Protein AF-A0AAW9IVP8-F1 (afdb_monomer_lite)

Sequence (235 aa):
EASIDQSDDISLIPQSGMKVTASSEETSGEWAPVSNAIDGDNETFWHSKWSGKPAVLPHSITLDLGDTYNINKVTVVPRQGQDNGVITKYEIYTSMDGENYTKVAEGDWVANKGLKVARFETTEAKYVKLIALEGKNGFATIGELNVGKDIKVDLSNAIKEASDTLENAEIGNENGQYPQSAKDALEEAIKLAQAVLEGEGAKDKQLNEAIVELNKSIDIFNNSIIEKPVYKKHL

Secondary structure (DSSP, 8-state):
-----GGG-TTBPPGGG-EEEES--B-SSS-B-GGGGGSS-TT--EE---SSS---SPEEEEEEEEEEEEEEEEEEEPPSS--TT-EEEEEEEEESSSSS-EEEEEEE--SSSSPEEEEEEEEEEEEEEEEEEEEGGG--EESEEEEEE-HHHHHHHHHHHHHHHHHT--BSSSTTPBPHHHHHHHHHHHHHHHHHHHSTT--HHHHHHHHHHHHHHHHHHHTT-----------

Radius of gyration: 23.79 Å; chains: 1; bounding box: 53×50×73 Å

Organism: Clostridium perfringens (NCBI:txid1502)

InterPro domains:
  IPR000421 Coagulation factor 5/8, C-terminal domain [PF00754] (20-145)
  IPR000421 Coagulation factor 5/8, C-terminal domain [PS50022] (1-149)
  IPR008979 Galactose-binding-like domain superfamily [SSF49785] (20-147)
  IPR032510 Domain of unknown function DUF4972 [PF16342] (155-225)

Structure (mmCIF, N/CA/C/O backbone):
data_AF-A0AAW9IVP8-F1
#
_entry.id   AF-A0AAW9IVP8-F1
#
loop_
_atom_site.group_PDB
_atom_site.id
_atom_site.type_symbol
_atom_site.label_atom_id
_atom_site.label_alt_id
_atom_site.label_comp_id
_atom_site.label_asym_id
_atom_site.label_entity_id
_atom_site.label_seq_id
_atom_site.pdbx_PDB_ins_code
_atom_site.Cartn_x
_atom_site.Cartn_y
_atom_site.Cartn_z
_atom_site.occupancy
_atom_site.B_iso_or_equiv
_atom_site.auth_seq_id
_atom_site.auth_comp_id
_atom_site.auth_asym_id
_atom_site.auth_atom_id
_atom_site.pdbx_PDB_model_num
ATOM 1 N N . GLU A 1 1 ? 24.042 13.811 1.825 1.00 34.72 1 GLU A N 1
ATOM 2 C CA . GLU A 1 1 ? 22.607 14.105 2.006 1.00 34.72 1 GLU A CA 1
ATOM 3 C C . GLU A 1 1 ? 22.073 13.061 2.970 1.00 34.72 1 GLU A C 1
ATOM 5 O O . GLU A 1 1 ? 22.567 11.941 2.926 1.00 34.72 1 GLU A O 1
ATOM 10 N N . ALA A 1 2 ? 21.235 13.439 3.934 1.00 30.72 2 ALA A N 1
ATOM 11 C CA . ALA A 1 2 ? 20.764 12.492 4.940 1.00 30.72 2 ALA A CA 1
ATOM 12 C C . ALA A 1 2 ? 19.937 11.411 4.238 1.00 30.72 2 ALA A C 1
ATOM 14 O O . ALA A 1 2 ? 18.950 11.747 3.583 1.00 30.72 2 ALA A O 1
ATOM 15 N N . SER A 1 3 ? 20.351 10.144 4.346 1.00 34.94 3 SER A N 1
ATOM 16 C CA . SER A 1 3 ? 19.469 9.030 4.023 1.00 34.94 3 SER A CA 1
ATOM 17 C C . SER A 1 3 ? 18.300 9.144 4.990 1.00 34.94 3 SER A C 1
ATOM 19 O O . SER A 1 3 ? 18.456 8.933 6.193 1.00 34.94 3 SER A O 1
ATOM 21 N N . ILE A 1 4 ? 17.152 9.594 4.491 1.00 38.28 4 ILE A N 1
ATOM 22 C CA . ILE A 1 4 ? 15.906 9.396 5.213 1.00 38.28 4 ILE A CA 1
ATOM 23 C C . ILE A 1 4 ? 15.753 7.886 5.208 1.00 38.28 4 ILE A C 1
ATOM 25 O O . ILE A 1 4 ? 15.579 7.297 4.142 1.00 38.28 4 ILE A O 1
ATOM 29 N N . ASP A 1 5 ? 15.949 7.280 6.371 1.00 41.78 5 ASP A N 1
ATOM 30 C CA . ASP A 1 5 ? 15.610 5.890 6.586 1.00 41.78 5 ASP A CA 1
ATOM 31 C C . ASP A 1 5 ? 14.116 5.756 6.268 1.00 41.78 5 ASP A C 1
ATOM 33 O O . ASP A 1 5 ? 13.260 6.204 7.032 1.00 41.78 5 ASP A O 1
ATOM 37 N N . GLN A 1 6 ? 13.800 5.261 5.068 1.00 47.62 6 GLN A N 1
ATOM 38 C CA . GLN A 1 6 ? 12.417 5.104 4.623 1.00 47.62 6 GLN A CA 1
ATOM 39 C C . GLN A 1 6 ? 11.673 4.088 5.503 1.00 47.62 6 GLN A C 1
ATOM 41 O O . GLN A 1 6 ? 10.444 4.073 5.479 1.00 47.62 6 GLN A O 1
ATOM 46 N N . SER A 1 7 ? 12.388 3.301 6.325 1.00 46.03 7 SER A N 1
ATOM 47 C CA . SER A 1 7 ? 11.789 2.359 7.273 1.00 46.03 7 SER A CA 1
ATOM 48 C C . SER A 1 7 ? 11.064 3.026 8.451 1.00 46.03 7 SER A C 1
ATOM 50 O O . SER A 1 7 ? 10.228 2.377 9.078 1.00 46.03 7 SER A O 1
ATOM 52 N N . ASP A 1 8 ? 11.287 4.326 8.690 1.00 53.88 8 ASP A N 1
ATOM 53 C CA . ASP A 1 8 ? 10.611 5.107 9.738 1.00 53.88 8 ASP A CA 1
ATOM 54 C C . ASP A 1 8 ? 9.432 5.957 9.218 1.00 53.88 8 ASP A C 1
ATOM 56 O O . ASP A 1 8 ? 8.698 6.564 10.011 1.00 53.88 8 ASP A O 1
ATOM 60 N N . ASP A 1 9 ? 9.209 6.023 7.897 1.00 74.81 9 ASP A N 1
ATOM 61 C CA . ASP A 1 9 ? 8.008 6.665 7.355 1.00 74.81 9 ASP A CA 1
ATOM 62 C C . ASP A 1 9 ? 6.820 5.719 7.520 1.00 74.81 9 ASP A C 1
ATOM 64 O O . ASP A 1 9 ? 6.509 4.897 6.662 1.00 74.81 9 ASP A O 1
ATOM 68 N N . ILE A 1 10 ? 6.119 5.871 8.641 1.00 78.88 10 ILE A N 1
ATOM 69 C CA . ILE A 1 10 ? 4.938 5.074 8.977 1.00 78.88 10 ILE A CA 1
ATOM 70 C C . ILE A 1 10 ? 3.812 5.162 7.936 1.00 78.88 10 ILE A C 1
ATOM 72 O O . ILE A 1 10 ? 2.862 4.379 8.011 1.00 78.88 10 ILE A O 1
ATOM 76 N N . SER A 1 11 ? 3.870 6.126 7.009 1.00 86.12 11 SER A N 1
ATOM 77 C CA . SER A 1 11 ? 2.938 6.244 5.890 1.00 86.12 11 SER A CA 1
ATOM 78 C C . SER A 1 11 ? 3.257 5.286 4.753 1.00 86.12 11 SER A C 1
ATOM 80 O O . SER A 1 11 ? 2.416 5.115 3.876 1.00 86.12 11 SER A O 1
ATOM 82 N N . LEU A 1 12 ? 4.421 4.639 4.760 1.00 93.62 12 LEU A N 1
ATOM 83 C CA . LEU A 1 12 ? 4.809 3.609 3.808 1.00 93.62 12 LEU A CA 1
ATOM 84 C C . LEU A 1 12 ? 4.564 2.217 4.392 1.00 93.62 12 LEU A C 1
ATOM 86 O O . LEU A 1 12 ? 4.619 1.988 5.602 1.00 93.62 12 LEU A O 1
ATOM 90 N N . ILE A 1 13 ? 4.248 1.274 3.513 1.00 95.69 13 ILE A N 1
ATOM 91 C CA . ILE A 1 13 ? 4.206 -0.144 3.862 1.00 95.69 13 ILE A CA 1
ATOM 92 C C . ILE A 1 13 ? 5.659 -0.646 3.923 1.00 95.69 13 ILE A C 1
ATOM 94 O O . ILE A 1 13 ? 6.406 -0.398 2.974 1.00 95.69 13 ILE A O 1
ATOM 98 N N . PRO A 1 14 ? 6.079 -1.352 4.991 1.00 94.75 14 PRO A N 1
ATOM 99 C CA . PRO A 1 14 ? 7.441 -1.865 5.095 1.00 94.75 14 PRO A CA 1
ATOM 100 C C . PRO A 1 14 ? 7.772 -2.861 3.981 1.00 94.75 14 PRO A C 1
ATOM 102 O O . PRO A 1 14 ? 7.112 -3.890 3.830 1.00 94.75 14 PRO A O 1
ATOM 105 N N . GLN A 1 15 ? 8.844 -2.592 3.241 1.00 95.38 15 GLN A N 1
ATOM 106 C CA . GLN A 1 15 ? 9.302 -3.441 2.137 1.00 95.38 15 GLN A CA 1
ATOM 107 C C . GLN A 1 15 ? 9.681 -4.860 2.577 1.00 95.38 15 GLN A C 1
ATOM 109 O O . GLN A 1 15 ? 9.473 -5.815 1.834 1.00 95.38 15 GLN A O 1
ATOM 114 N N . SER A 1 16 ? 10.148 -5.027 3.817 1.00 93.75 16 SER A N 1
ATOM 115 C CA . SER A 1 16 ? 10.484 -6.333 4.398 1.00 93.75 16 SER A CA 1
ATOM 116 C C . SER A 1 16 ? 9.295 -7.300 4.499 1.00 93.75 16 SER A C 1
ATOM 118 O O . SER A 1 16 ? 9.505 -8.510 4.595 1.00 93.75 16 SER A O 1
ATOM 120 N N . GLY A 1 17 ? 8.058 -6.790 4.473 1.00 94.12 17 GLY A N 1
ATOM 121 C CA . GLY A 1 17 ? 6.833 -7.593 4.415 1.00 94.12 17 GLY A CA 1
ATOM 122 C C . GLY A 1 17 ? 6.368 -7.924 2.993 1.00 94.12 17 GLY A C 1
ATOM 123 O O . GLY A 1 17 ? 5.472 -8.753 2.825 1.00 94.12 17 GLY A O 1
ATOM 124 N N . MET A 1 18 ? 6.966 -7.303 1.973 1.00 98.00 18 MET A N 1
ATOM 125 C CA . MET A 1 18 ? 6.541 -7.436 0.584 1.00 98.00 18 MET A CA 1
ATOM 126 C C . MET A 1 18 ? 7.209 -8.616 -0.120 1.00 98.00 18 MET A C 1
ATOM 128 O O . MET A 1 18 ? 8.296 -9.078 0.232 1.00 98.00 18 MET A O 1
ATOM 132 N N . LYS A 1 19 ? 6.576 -9.067 -1.202 1.00 98.62 19 LYS A N 1
ATOM 133 C CA . LYS A 1 19 ? 7.223 -9.880 -2.240 1.00 98.62 19 LYS A CA 1
ATOM 134 C C . LYS A 1 19 ? 7.134 -9.148 -3.563 1.00 98.62 19 LYS A C 1
ATOM 136 O O . LYS A 1 19 ? 6.139 -8.485 -3.838 1.00 98.62 19 LYS A O 1
ATOM 141 N N . VAL A 1 20 ? 8.141 -9.322 -4.411 1.00 98.75 20 VAL A N 1
ATOM 142 C CA . VAL A 1 20 ? 8.214 -8.629 -5.696 1.00 98.75 20 VAL A CA 1
ATOM 143 C C . VAL A 1 20 ? 8.485 -9.590 -6.848 1.00 98.75 20 VAL A C 1
ATOM 145 O O . VAL A 1 20 ? 9.230 -10.561 -6.718 1.00 98.75 20 VAL A O 1
ATOM 148 N N . THR A 1 21 ? 7.866 -9.313 -7.991 1.00 98.81 21 THR A N 1
ATOM 149 C CA . THR A 1 21 ? 8.130 -9.978 -9.273 1.00 98.81 21 THR A CA 1
ATOM 150 C C . THR A 1 21 ? 8.167 -8.948 -10.395 1.00 98.81 21 THR A C 1
ATOM 152 O O . THR A 1 21 ? 7.579 -7.874 -10.275 1.00 98.81 21 THR A O 1
ATOM 155 N N . ALA A 1 22 ? 8.842 -9.263 -11.498 1.00 98.81 22 ALA A N 1
ATOM 156 C CA . ALA A 1 22 ? 8.906 -8.396 -12.670 1.00 98.81 22 ALA A CA 1
ATOM 157 C C . ALA A 1 22 ? 8.690 -9.179 -13.967 1.00 98.81 22 ALA A C 1
ATOM 159 O O . ALA A 1 22 ? 8.861 -10.396 -14.014 1.00 98.81 22 ALA A O 1
ATOM 160 N N . SER A 1 23 ? 8.339 -8.467 -15.041 1.00 98.56 23 SER A N 1
ATOM 161 C CA . SER A 1 23 ? 8.205 -9.046 -16.385 1.00 98.56 23 SER A CA 1
ATOM 162 C C . SER A 1 23 ? 9.529 -9.605 -16.910 1.00 98.56 23 SER A C 1
ATOM 164 O O . SER A 1 23 ? 9.548 -10.561 -17.683 1.00 98.56 23 SER A O 1
ATOM 166 N N . SER A 1 24 ? 10.641 -8.987 -16.516 1.00 98.75 24 SER A N 1
ATOM 167 C CA . SER A 1 24 ? 12.000 -9.427 -16.800 1.00 98.75 24 SER A CA 1
ATOM 168 C C . SER A 1 24 ? 12.970 -8.781 -15.819 1.00 98.75 24 SER A C 1
ATOM 170 O O . SER A 1 24 ? 12.656 -7.766 -15.198 1.00 98.75 24 SER A O 1
ATOM 172 N N . GLU A 1 25 ? 14.173 -9.327 -15.730 1.00 98.62 25 GLU A N 1
ATOM 173 C CA . GLU A 1 25 ? 15.246 -8.766 -14.919 1.00 98.62 25 GLU A CA 1
ATOM 174 C C . GLU A 1 25 ? 16.600 -8.990 -15.583 1.00 98.62 25 GLU A C 1
ATOM 176 O O . GLU A 1 25 ? 16.797 -9.933 -16.364 1.00 98.62 25 GLU A O 1
ATOM 181 N N . GLU A 1 26 ? 17.527 -8.094 -15.281 1.00 98.38 26 GLU A N 1
ATOM 182 C CA . GLU A 1 26 ? 18.917 -8.218 -15.659 1.00 98.38 26 GLU A CA 1
ATOM 183 C C . GLU A 1 26 ? 19.736 -8.834 -14.524 1.00 98.38 26 GLU A C 1
ATOM 185 O O . GLU A 1 26 ? 19.849 -8.279 -13.435 1.00 98.38 26 GLU A O 1
ATOM 190 N N . THR A 1 27 ? 20.334 -9.988 -14.804 1.00 97.88 27 THR A N 1
ATOM 191 C CA . THR A 1 27 ? 21.173 -10.734 -13.851 1.00 97.88 27 THR A CA 1
ATOM 192 C C . THR A 1 27 ? 22.438 -11.305 -14.495 1.00 97.88 27 THR A C 1
ATOM 194 O O . THR A 1 27 ? 23.186 -12.039 -13.854 1.00 97.88 27 THR A O 1
ATOM 197 N N . SER A 1 28 ? 22.676 -11.029 -15.784 1.00 97.25 28 SER A N 1
ATOM 198 C CA . SER A 1 28 ? 23.763 -11.628 -16.572 1.00 97.25 28 SER A CA 1
ATOM 199 C C . SER A 1 28 ? 24.827 -10.609 -16.992 1.00 97.25 28 SER A C 1
ATOM 201 O O . SER A 1 28 ? 26.017 -10.880 -16.867 1.00 97.25 28 SER A O 1
ATOM 203 N N . GLY A 1 29 ? 24.412 -9.453 -17.512 1.00 96.69 29 GLY A N 1
ATOM 204 C CA . GLY A 1 29 ? 25.272 -8.327 -17.880 1.00 96.69 29 GLY A CA 1
ATOM 205 C C . GLY A 1 29 ? 25.556 -7.376 -16.716 1.00 96.69 29 GLY A C 1
ATOM 206 O O . GLY A 1 29 ? 26.602 -6.735 -16.697 1.00 96.69 29 GLY A O 1
ATOM 207 N N . GLU A 1 30 ? 24.654 -7.325 -15.737 1.00 96.19 30 GLU A N 1
ATOM 208 C CA . GLU A 1 30 ? 24.840 -6.711 -14.420 1.00 96.19 30 GLU A CA 1
ATOM 209 C C . GLU A 1 30 ? 23.955 -7.438 -13.397 1.00 96.19 30 GLU A C 1
ATOM 211 O O . GLU A 1 30 ? 23.037 -8.168 -13.773 1.00 96.19 30 GLU A O 1
ATOM 216 N N . TRP A 1 31 ? 24.241 -7.267 -12.107 1.00 97.56 31 TRP A N 1
ATOM 217 C CA . TRP A 1 31 ? 23.412 -7.818 -11.036 1.00 97.56 31 TRP A CA 1
ATOM 218 C C . TRP A 1 31 ? 22.367 -6.784 -10.603 1.00 97.56 31 TRP A C 1
ATOM 220 O O . TRP A 1 31 ? 22.597 -6.020 -9.668 1.00 97.56 31 TRP A O 1
ATOM 230 N N . ALA A 1 32 ? 21.234 -6.751 -11.309 1.00 98.38 32 ALA A N 1
ATOM 231 C CA . ALA A 1 32 ? 20.108 -5.854 -11.043 1.00 98.38 32 ALA A CA 1
ATOM 232 C C . ALA A 1 32 ? 18.769 -6.628 -10.955 1.00 98.38 32 ALA A C 1
ATOM 234 O O . ALA A 1 32 ? 17.825 -6.328 -11.706 1.00 98.38 32 ALA A O 1
ATOM 235 N N . PRO A 1 33 ? 18.685 -7.666 -10.089 1.00 98.75 33 PRO A N 1
ATOM 236 C CA . PRO A 1 33 ? 17.482 -8.480 -9.926 1.00 98.75 33 PRO A CA 1
ATOM 237 C C . PRO A 1 33 ? 16.309 -7.655 -9.396 1.00 98.75 33 PRO A C 1
ATOM 239 O O . PRO A 1 33 ? 16.485 -6.588 -8.808 1.00 98.75 33 PRO A O 1
ATOM 242 N N . VAL A 1 34 ? 15.092 -8.177 -9.549 1.00 98.81 34 VAL A N 1
ATOM 243 C CA . VAL A 1 34 ? 13.883 -7.477 -9.092 1.00 98.81 34 VAL A CA 1
ATOM 244 C C . VAL A 1 34 ? 13.862 -7.203 -7.582 1.00 98.81 34 VAL A C 1
ATOM 246 O O . VAL A 1 34 ? 13.284 -6.207 -7.155 1.00 98.81 34 VAL A O 1
ATOM 249 N N . SER A 1 35 ? 14.528 -8.034 -6.775 1.00 98.56 35 SER A N 1
ATOM 250 C CA . SER A 1 35 ? 14.611 -7.859 -5.318 1.00 98.56 35 SER A CA 1
ATOM 251 C C . SER A 1 35 ? 15.237 -6.534 -4.894 1.00 98.56 35 SER A C 1
ATOM 253 O O . SER A 1 35 ? 14.882 -6.031 -3.838 1.00 98.56 35 SER A O 1
ATOM 255 N N . ASN A 1 36 ? 16.118 -5.964 -5.721 1.00 98.62 36 ASN A N 1
ATOM 256 C CA . ASN A 1 36 ? 16.751 -4.680 -5.435 1.00 98.62 36 ASN A CA 1
ATOM 257 C C . ASN A 1 36 ? 15.742 -3.524 -5.408 1.00 98.62 36 ASN A C 1
ATOM 259 O O . ASN A 1 36 ? 16.028 -2.494 -4.841 1.00 98.62 36 ASN A O 1
ATOM 263 N N . ALA A 1 37 ? 14.558 -3.670 -6.014 1.00 98.56 37 ALA A N 1
ATOM 264 C CA . ALA A 1 37 ? 13.545 -2.615 -5.994 1.00 98.56 37 ALA A CA 1
ATOM 265 C C . ALA A 1 37 ? 12.849 -2.444 -4.630 1.00 98.56 37 ALA A C 1
ATOM 267 O O . ALA A 1 37 ? 11.973 -1.586 -4.519 1.00 98.56 37 ALA A O 1
ATOM 268 N N . ILE A 1 38 ? 13.130 -3.318 -3.659 1.00 98.00 38 ILE A N 1
ATOM 269 C CA . ILE A 1 38 ? 12.519 -3.325 -2.323 1.00 98.00 38 ILE A CA 1
ATOM 270 C C . ILE A 1 38 ? 13.533 -3.713 -1.231 1.00 98.00 38 ILE A C 1
ATOM 272 O O . ILE A 1 38 ? 13.157 -4.358 -0.248 1.00 98.00 38 ILE A O 1
ATOM 276 N N . ASP A 1 39 ? 14.823 -3.432 -1.429 1.00 97.44 39 ASP A N 1
ATOM 277 C CA . ASP A 1 39 ? 15.875 -3.819 -0.478 1.00 97.44 39 ASP A CA 1
ATOM 278 C C . ASP A 1 39 ? 16.258 -2.701 0.510 1.00 97.44 39 ASP A C 1
ATOM 280 O O . ASP A 1 39 ? 16.960 -2.967 1.491 1.00 97.44 39 ASP A O 1
ATOM 284 N N . GLY A 1 40 ? 15.729 -1.490 0.313 1.00 95.31 40 GLY A N 1
ATOM 285 C CA . GLY A 1 40 ? 15.978 -0.321 1.149 1.00 95.31 40 GLY A CA 1
ATOM 286 C C . GLY A 1 40 ? 17.313 0.372 0.856 1.00 95.31 40 GLY A C 1
ATOM 287 O O . GLY A 1 40 ? 17.688 1.294 1.589 1.00 95.31 40 GLY A O 1
ATOM 288 N N . ASP A 1 41 ? 18.038 -0.048 -0.181 1.00 95.50 41 ASP A N 1
ATOM 289 C CA . ASP A 1 41 ? 19.301 0.525 -0.621 1.00 95.50 41 ASP A CA 1
ATOM 290 C C . ASP A 1 41 ? 19.144 1.267 -1.957 1.00 95.50 41 ASP A C 1
ATOM 292 O O . ASP A 1 41 ? 19.232 0.711 -3.048 1.00 95.50 41 ASP A O 1
ATOM 296 N N . ASN A 1 42 ? 19.051 2.599 -1.878 1.00 93.00 42 ASN A N 1
ATOM 297 C CA . ASN A 1 42 ? 18.962 3.460 -3.061 1.00 93.00 42 ASN A CA 1
ATOM 298 C C . ASN A 1 42 ? 20.155 3.328 -4.034 1.00 93.00 42 ASN A C 1
ATOM 300 O O . ASN A 1 42 ? 20.063 3.849 -5.148 1.00 93.00 42 ASN A O 1
ATOM 304 N N . GLU A 1 43 ? 21.280 2.726 -3.633 1.00 95.06 43 GLU A N 1
ATOM 305 C CA . GLU A 1 43 ? 22.431 2.487 -4.512 1.00 95.06 43 GLU A CA 1
ATOM 306 C C . GLU A 1 43 ? 22.263 1.235 -5.387 1.00 95.06 43 GLU A C 1
ATOM 308 O O . GLU A 1 43 ? 22.912 1.135 -6.438 1.00 95.06 43 GLU A O 1
ATOM 313 N N . THR A 1 44 ? 21.388 0.300 -5.009 1.00 97.38 44 THR A N 1
ATOM 314 C CA . THR A 1 44 ? 21.002 -0.829 -5.858 1.00 97.38 44 THR A CA 1
ATOM 315 C C . THR A 1 44 ? 19.789 -0.450 -6.716 1.00 97.38 44 THR A C 1
ATOM 317 O O . THR A 1 44 ? 19.218 0.639 -6.625 1.00 97.38 44 THR A O 1
ATOM 320 N N . PHE A 1 45 ? 19.470 -1.299 -7.692 1.00 98.44 45 PHE A N 1
ATOM 321 C CA . PHE A 1 45 ? 18.274 -1.138 -8.512 1.00 98.44 45 PHE A CA 1
ATOM 322 C C . PHE A 1 45 ? 17.894 -2.446 -9.196 1.00 98.44 45 PHE A C 1
ATOM 324 O O . PHE A 1 45 ? 18.750 -3.279 -9.509 1.00 98.44 45 PHE A O 1
ATOM 331 N N . TRP A 1 46 ? 16.606 -2.595 -9.489 1.00 98.75 46 TRP A N 1
ATOM 332 C CA . TRP A 1 46 ? 16.117 -3.487 -10.532 1.00 98.75 46 TRP A CA 1
ATOM 333 C C . TRP A 1 46 ? 16.352 -2.860 -11.909 1.00 98.75 46 TRP A C 1
ATOM 335 O O . TRP A 1 46 ? 16.159 -1.653 -12.101 1.00 98.75 46 TRP A O 1
ATOM 345 N N . HIS A 1 47 ? 16.707 -3.686 -12.892 1.00 98.69 47 HIS A N 1
ATOM 346 C CA . HIS A 1 47 ? 16.736 -3.310 -14.303 1.00 98.69 47 HIS A CA 1
ATOM 347 C C . HIS A 1 47 ? 16.001 -4.361 -15.141 1.00 98.69 47 HIS A C 1
ATOM 349 O O . HIS A 1 47 ? 16.263 -5.557 -15.028 1.00 98.69 47 HIS A O 1
ATOM 355 N N . SER A 1 48 ? 15.119 -3.934 -16.050 1.00 98.75 48 SER A N 1
ATOM 356 C CA . SER A 1 48 ? 14.538 -4.823 -17.068 1.00 98.75 48 SER A CA 1
ATOM 357 C C . SER A 1 48 ? 15.641 -5.456 -17.923 1.00 98.75 48 SER A C 1
ATOM 359 O O . SER A 1 48 ? 16.597 -4.761 -18.273 1.00 98.75 48 SER A O 1
ATOM 361 N N . LYS A 1 49 ? 15.497 -6.717 -18.339 1.00 98.56 49 LYS A N 1
ATOM 362 C CA . LYS A 1 49 ? 16.550 -7.443 -19.070 1.00 98.56 49 LYS A CA 1
ATOM 363 C C . LYS A 1 49 ? 17.054 -6.671 -20.297 1.00 98.56 49 LYS A C 1
ATOM 365 O O . LYS A 1 49 ? 16.270 -6.390 -21.208 1.00 98.56 49 LYS A O 1
ATOM 370 N N . TRP A 1 50 ? 18.359 -6.410 -20.366 1.00 97.69 50 TRP A N 1
ATOM 371 C CA . TRP A 1 50 ? 18.997 -5.730 -21.503 1.00 97.69 50 TRP A CA 1
ATOM 372 C C . TRP A 1 50 ? 20.096 -6.559 -22.168 1.00 97.69 50 T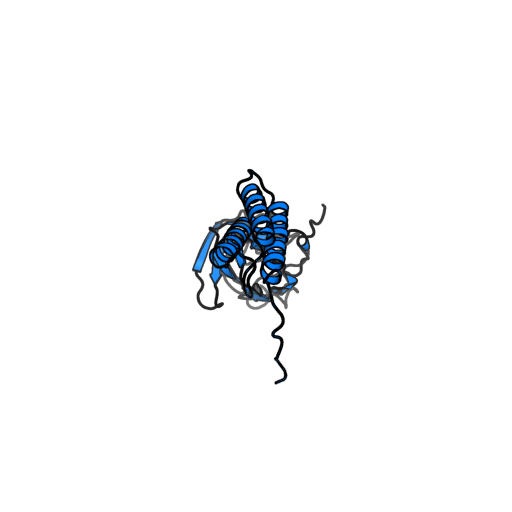RP A C 1
ATOM 374 O O . TRP A 1 50 ? 20.415 -6.323 -23.333 1.00 97.69 50 TRP A O 1
ATOM 384 N N . SER A 1 51 ? 20.673 -7.540 -21.477 1.00 97.56 51 SER A N 1
ATOM 385 C CA . SER A 1 51 ? 21.761 -8.359 -22.004 1.00 97.56 51 SER A CA 1
ATOM 386 C C . SER A 1 51 ? 21.253 -9.564 -22.808 1.00 97.56 51 SER A C 1
ATOM 388 O O . SER A 1 51 ? 20.195 -10.152 -22.544 1.00 97.56 51 SER A O 1
ATOM 390 N N . GLY A 1 52 ? 22.021 -9.948 -23.833 1.00 96.00 52 GLY A N 1
ATOM 391 C CA . GLY A 1 52 ? 21.713 -11.074 -24.716 1.00 96.00 52 GLY A CA 1
ATOM 392 C C . GLY A 1 52 ? 20.485 -10.820 -25.592 1.00 96.00 52 GLY A C 1
ATOM 393 O O . GLY A 1 52 ? 20.609 -10.302 -26.699 1.00 96.00 52 GLY A O 1
ATOM 394 N N . LYS A 1 53 ? 19.301 -11.198 -25.097 1.00 96.06 53 LYS A N 1
ATOM 395 C CA . LYS A 1 53 ? 18.007 -10.921 -25.736 1.00 96.06 53 LYS A CA 1
ATOM 396 C C . LYS A 1 53 ? 17.231 -9.926 -24.860 1.00 96.06 53 LYS A C 1
ATOM 398 O O . LYS A 1 53 ? 16.584 -10.376 -23.912 1.00 96.06 53 LYS A O 1
ATOM 403 N N . PRO A 1 54 ? 17.301 -8.615 -25.159 1.00 97.25 54 PRO A N 1
ATOM 404 C CA . PRO A 1 54 ? 16.585 -7.594 -24.403 1.00 97.25 54 PRO A CA 1
ATOM 405 C C . PRO A 1 54 ? 15.077 -7.856 -24.375 1.00 97.25 54 PRO A C 1
ATOM 407 O O . PRO A 1 54 ? 14.491 -8.253 -25.389 1.00 97.25 54 PRO A O 1
ATOM 410 N N . ALA A 1 55 ? 14.449 -7.606 -23.228 1.00 97.88 55 ALA A N 1
ATOM 411 C CA . ALA A 1 55 ? 12.998 -7.491 -23.157 1.00 97.88 55 ALA A CA 1
ATOM 412 C C . ALA A 1 55 ? 12.555 -6.168 -23.803 1.00 97.88 55 ALA A C 1
ATOM 414 O O . ALA A 1 55 ? 13.296 -5.185 -23.796 1.00 97.88 55 ALA A O 1
ATOM 415 N N . VAL A 1 56 ? 11.340 -6.133 -24.348 1.00 98.12 56 VAL A N 1
ATOM 416 C CA . VAL A 1 56 ? 10.753 -4.930 -24.958 1.00 98.12 56 VAL A CA 1
ATOM 417 C C . VAL A 1 56 ? 9.605 -4.414 -24.099 1.00 98.12 56 VAL A C 1
ATOM 419 O O . VAL A 1 56 ? 8.950 -5.205 -23.426 1.00 98.12 56 VAL A O 1
ATOM 422 N N . LEU A 1 57 ? 9.374 -3.099 -24.132 1.00 98.19 57 LEU A N 1
ATOM 423 C CA . LEU A 1 57 ? 8.237 -2.465 -23.462 1.00 98.19 57 LEU A CA 1
ATOM 424 C C . LEU A 1 57 ? 6.892 -3.100 -23.890 1.00 98.19 57 LEU A C 1
ATOM 426 O O . LEU A 1 57 ? 6.769 -3.552 -25.033 1.00 98.19 57 LEU A O 1
ATOM 430 N N . PRO A 1 58 ? 5.866 -3.064 -23.020 1.00 98.75 58 PRO A N 1
ATOM 431 C CA . PRO A 1 58 ? 5.906 -2.522 -21.660 1.00 98.75 58 PRO A CA 1
ATOM 432 C C . PRO A 1 58 ? 6.630 -3.450 -20.672 1.00 98.75 58 PRO A C 1
ATOM 434 O O . PRO A 1 58 ? 6.574 -4.674 -20.786 1.00 98.75 58 PRO A O 1
ATOM 437 N N . HIS A 1 59 ? 7.283 -2.856 -19.672 1.00 98.88 59 HIS A N 1
ATOM 438 C CA . HIS A 1 59 ? 7.862 -3.594 -18.541 1.00 98.88 59 HIS A CA 1
ATOM 439 C C . HIS A 1 59 ? 6.943 -3.479 -17.333 1.00 98.88 59 HIS A C 1
ATOM 441 O O . HIS A 1 59 ? 6.254 -2.474 -17.182 1.00 98.88 59 HIS A O 1
ATOM 447 N N . SER A 1 60 ? 6.935 -4.473 -16.450 1.00 98.81 60 SER A N 1
ATOM 448 C CA . SER A 1 60 ? 6.101 -4.417 -15.250 1.00 98.81 60 SER A CA 1
ATOM 449 C C . SER A 1 60 ? 6.822 -4.937 -14.025 1.00 98.81 60 SER A C 1
ATOM 451 O O . SER A 1 60 ? 7.587 -5.894 -14.125 1.00 98.81 60 SER A O 1
ATOM 453 N N . ILE A 1 61 ? 6.478 -4.371 -12.876 1.00 98.81 61 ILE A N 1
ATOM 454 C CA . ILE A 1 61 ? 6.836 -4.860 -11.547 1.00 98.81 61 ILE A CA 1
ATOM 455 C C . ILE A 1 61 ? 5.551 -5.004 -10.730 1.00 98.81 61 ILE A C 1
ATOM 457 O O . ILE A 1 61 ? 4.644 -4.178 -10.836 1.00 98.81 61 ILE A O 1
ATOM 461 N N . THR A 1 62 ? 5.433 -6.090 -9.975 1.00 98.94 62 THR A N 1
ATOM 462 C CA . THR A 1 62 ? 4.266 -6.386 -9.138 1.00 98.94 62 THR A CA 1
ATOM 463 C C . THR A 1 62 ? 4.722 -6.662 -7.717 1.00 98.94 62 THR A C 1
ATOM 465 O O . THR A 1 62 ? 5.574 -7.525 -7.503 1.00 98.94 62 THR A O 1
ATOM 468 N N . LEU A 1 63 ? 4.124 -5.945 -6.773 1.00 98.94 63 LEU A N 1
ATOM 469 C CA . LEU A 1 63 ? 4.251 -6.152 -5.340 1.00 98.94 63 LEU A CA 1
ATOM 470 C C . LEU A 1 63 ? 3.053 -6.950 -4.823 1.00 98.94 63 LEU A C 1
ATOM 472 O O . LEU A 1 63 ? 1.909 -6.602 -5.117 1.00 98.94 63 LEU A O 1
ATOM 476 N N . ASP A 1 64 ? 3.330 -7.990 -4.044 1.00 98.81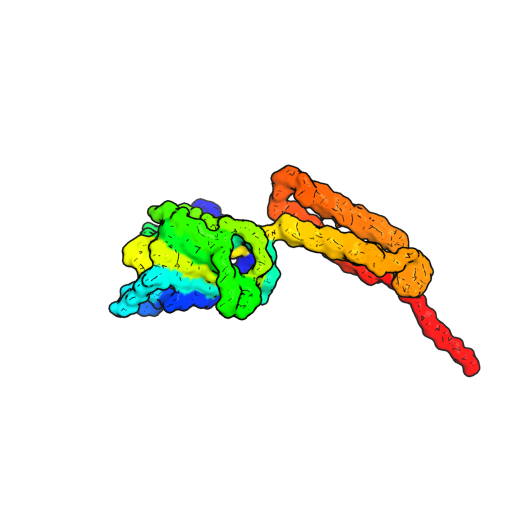 64 ASP A N 1
ATOM 477 C CA . ASP A 1 64 ? 2.436 -8.514 -3.008 1.00 98.81 64 ASP A CA 1
ATOM 478 C C . ASP A 1 64 ? 2.793 -7.772 -1.719 1.00 98.81 64 ASP A C 1
ATOM 480 O O . ASP A 1 64 ? 3.940 -7.842 -1.272 1.00 98.81 64 ASP A O 1
ATOM 484 N N . LEU A 1 65 ? 1.842 -7.034 -1.154 1.00 98.62 65 LEU A N 1
ATOM 485 C CA . LEU A 1 65 ? 2.061 -6.195 0.024 1.00 98.62 65 LEU A CA 1
ATOM 486 C C . LEU A 1 65 ? 2.138 -7.011 1.323 1.00 98.62 65 LEU A C 1
ATOM 488 O O . LEU A 1 65 ? 2.451 -6.450 2.368 1.00 98.62 65 LEU A O 1
ATOM 492 N N . GLY A 1 66 ? 1.845 -8.315 1.276 1.00 97.81 66 GLY A N 1
ATOM 493 C CA . GLY A 1 66 ? 1.841 -9.210 2.436 1.00 97.81 66 GLY A CA 1
ATOM 494 C C . GLY A 1 66 ? 0.526 -9.192 3.218 1.00 97.81 66 GLY A C 1
ATOM 495 O O . GLY A 1 66 ? 0.098 -10.241 3.700 1.00 97.81 66 GLY A O 1
ATOM 496 N N . ASP A 1 67 ? -0.152 -8.047 3.253 1.00 97.44 67 ASP A N 1
ATOM 497 C CA . ASP A 1 67 ? -1.473 -7.853 3.855 1.00 97.44 67 ASP A CA 1
ATOM 498 C C . ASP A 1 67 ? -2.334 -6.893 3.012 1.00 97.44 67 ASP A C 1
ATOM 500 O O . ASP A 1 67 ? -1.916 -6.416 1.953 1.00 97.44 67 ASP A O 1
ATOM 504 N N . THR A 1 68 ? -3.556 -6.646 3.466 1.00 97.75 68 THR A N 1
ATOM 505 C CA . THR A 1 68 ? -4.498 -5.699 2.873 1.00 97.75 68 THR A CA 1
ATOM 506 C C . THR A 1 68 ? -4.316 -4.317 3.489 1.00 97.75 68 THR A C 1
ATOM 508 O O . THR A 1 68 ? -4.274 -4.175 4.709 1.00 97.75 68 THR A O 1
ATOM 511 N N . TYR A 1 69 ? -4.243 -3.288 2.645 1.00 97.94 69 TYR A N 1
ATOM 512 C CA . TYR A 1 69 ? -4.048 -1.906 3.079 1.00 97.94 69 TYR A CA 1
ATOM 513 C C . TYR A 1 69 ? -4.947 -0.943 2.303 1.00 97.94 69 TYR A C 1
ATOM 515 O O . TYR A 1 69 ? -5.149 -1.112 1.100 1.00 97.94 69 TYR A O 1
ATOM 523 N N . ASN A 1 70 ? -5.399 0.127 2.963 1.00 97.94 70 ASN A N 1
ATOM 524 C CA . ASN A 1 70 ? -5.907 1.315 2.277 1.00 97.94 70 ASN A CA 1
ATOM 525 C C . ASN A 1 70 ? -4.716 2.106 1.734 1.00 97.94 70 ASN A C 1
ATOM 527 O O . ASN A 1 70 ? -3.925 2.635 2.513 1.00 97.94 70 ASN A O 1
ATOM 531 N N . ILE A 1 71 ? -4.560 2.186 0.414 1.00 98.44 71 ILE A N 1
ATOM 532 C CA . ILE A 1 71 ? -3.403 2.819 -0.237 1.00 98.44 71 ILE A CA 1
ATOM 533 C C . ILE A 1 71 ? -3.829 3.930 -1.190 1.00 98.44 71 ILE A C 1
ATOM 535 O O . ILE A 1 71 ? -4.895 3.862 -1.799 1.00 98.44 71 ILE A O 1
ATOM 539 N N . ASN A 1 72 ? -2.978 4.947 -1.349 1.00 97.75 72 ASN A N 1
ATOM 540 C CA . ASN A 1 72 ? -3.274 6.108 -2.206 1.00 97.75 72 ASN A CA 1
ATOM 541 C C . ASN A 1 72 ? -2.058 6.693 -2.945 1.00 97.75 72 ASN A C 1
ATOM 543 O O . ASN A 1 72 ? -2.164 7.702 -3.655 1.00 97.75 72 ASN A O 1
ATOM 547 N N . LYS A 1 73 ? -0.873 6.097 -2.770 1.00 97.62 73 LYS A N 1
ATOM 548 C CA . LYS A 1 73 ? 0.330 6.512 -3.493 1.00 97.62 73 LYS A CA 1
ATOM 549 C C . LYS A 1 73 ? 1.256 5.340 -3.781 1.00 97.62 73 LYS A C 1
ATOM 551 O O . LYS A 1 73 ? 1.414 4.436 -2.964 1.00 97.62 73 LYS A O 1
ATOM 556 N N . VAL A 1 74 ? 1.945 5.438 -4.910 1.00 98.69 74 VAL A N 1
ATOM 557 C CA . VAL A 1 74 ? 3.163 4.683 -5.212 1.00 98.69 74 VAL A CA 1
ATOM 558 C C . VAL A 1 74 ? 4.286 5.688 -5.416 1.00 98.69 74 VAL A C 1
ATOM 560 O O . VAL A 1 74 ? 4.092 6.703 -6.095 1.00 98.69 74 VAL A O 1
ATOM 563 N N . THR A 1 75 ? 5.457 5.420 -4.845 1.00 98.38 75 THR A N 1
ATOM 564 C CA . THR A 1 75 ? 6.665 6.191 -5.141 1.00 98.38 75 THR A CA 1
ATOM 565 C C . THR A 1 75 ? 7.737 5.305 -5.751 1.00 98.38 75 THR A C 1
ATOM 567 O O . THR A 1 75 ? 7.887 4.141 -5.388 1.00 98.38 75 THR A O 1
ATOM 570 N N . VAL A 1 76 ? 8.464 5.866 -6.715 1.00 98.44 76 VAL A N 1
ATOM 571 C CA . VAL A 1 76 ? 9.609 5.224 -7.360 1.00 98.44 76 VAL A CA 1
ATOM 572 C C . VAL A 1 76 ? 10.818 6.125 -7.175 1.00 98.44 76 VAL A C 1
ATOM 574 O O . VAL A 1 76 ? 10.827 7.272 -7.635 1.00 98.44 76 VAL A O 1
ATOM 577 N N . VAL A 1 77 ? 11.849 5.606 -6.517 1.00 97.50 77 VAL A N 1
ATOM 578 C CA . VAL A 1 77 ? 13.189 6.190 -6.536 1.00 97.50 77 VAL A CA 1
ATOM 579 C C . VAL A 1 77 ? 13.877 5.680 -7.803 1.00 97.50 77 VAL A C 1
ATOM 581 O O . VAL A 1 77 ? 14.062 4.472 -7.949 1.00 97.50 77 VAL A O 1
ATOM 584 N N . PRO A 1 78 ? 14.230 6.546 -8.769 1.00 96.69 78 PRO A N 1
ATOM 585 C CA . PRO A 1 78 ? 15.008 6.117 -9.929 1.00 96.69 78 PRO A CA 1
ATOM 586 C C . PRO A 1 78 ? 16.411 5.658 -9.515 1.00 96.69 78 PRO A C 1
ATOM 588 O O . PRO A 1 78 ? 16.933 6.130 -8.508 1.00 96.69 78 PRO A O 1
ATOM 591 N N . ARG A 1 79 ? 17.063 4.817 -10.327 1.00 94.62 79 ARG A N 1
ATOM 592 C CA . ARG A 1 79 ? 18.462 4.429 -10.082 1.00 94.62 79 ARG A CA 1
ATOM 593 C C . ARG A 1 79 ? 19.396 5.645 -9.978 1.00 94.62 79 ARG A C 1
ATOM 595 O O . ARG A 1 79 ? 19.215 6.648 -10.684 1.00 94.62 79 ARG A O 1
ATOM 602 N N . GLN A 1 80 ? 20.453 5.526 -9.180 1.00 91.75 80 GLN A N 1
ATOM 603 C CA . GLN A 1 80 ? 21.454 6.585 -9.032 1.00 91.75 80 GLN A CA 1
ATOM 604 C C . GLN A 1 80 ? 22.488 6.581 -10.173 1.00 91.75 80 GLN A C 1
ATOM 606 O O . GLN A 1 80 ? 22.639 5.628 -10.936 1.00 91.75 80 GLN A O 1
ATOM 611 N N . GLY A 1 81 ? 23.199 7.701 -10.346 1.00 85.44 81 GLY A N 1
ATOM 612 C CA . GLY A 1 81 ? 24.319 7.815 -11.296 1.00 85.44 81 GLY A CA 1
ATOM 613 C C . GLY A 1 81 ? 23.945 7.958 -12.782 1.00 85.44 81 GLY A C 1
ATOM 614 O O . GLY A 1 81 ? 24.292 8.970 -13.394 1.00 85.44 81 GLY A O 1
ATOM 615 N N . GLN A 1 82 ? 23.193 7.024 -13.360 1.00 87.69 82 GLN A N 1
ATOM 616 C CA . GLN A 1 82 ? 22.888 6.9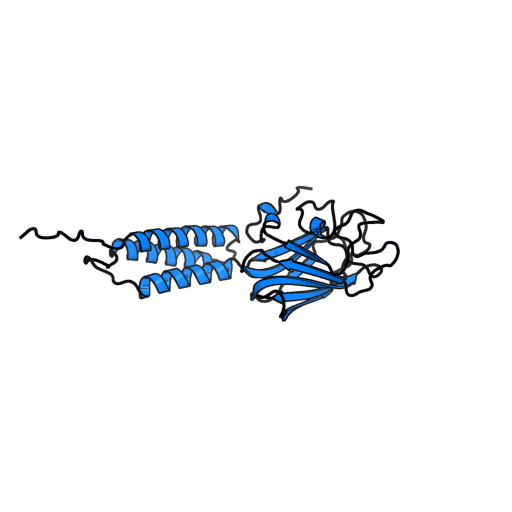50 -14.799 1.00 87.69 82 GLN A CA 1
ATOM 617 C C . GLN A 1 82 ? 21.372 6.964 -15.059 1.00 87.69 82 GLN A C 1
ATOM 619 O O . GLN A 1 82 ? 20.598 6.667 -14.162 1.00 87.69 82 GLN A O 1
ATOM 624 N N . ASP A 1 83 ? 20.917 7.229 -16.287 1.00 93.06 83 ASP A N 1
ATOM 625 C CA . ASP A 1 83 ? 19.481 7.451 -16.563 1.00 93.06 83 ASP A CA 1
ATOM 626 C C . ASP A 1 83 ? 18.819 6.475 -17.555 1.00 93.06 83 ASP A C 1
ATOM 628 O O . ASP A 1 83 ? 17.631 6.609 -17.842 1.00 93.06 83 ASP A O 1
ATOM 632 N N . ASN A 1 84 ? 19.546 5.470 -18.059 1.00 95.94 84 ASN A N 1
ATOM 633 C CA . ASN A 1 84 ? 18.943 4.338 -18.770 1.00 95.94 84 ASN A CA 1
ATOM 634 C C . ASN A 1 84 ? 17.814 3.716 -17.937 1.00 95.94 84 ASN A C 1
ATOM 636 O O . ASN A 1 84 ? 17.981 3.452 -16.745 1.00 95.94 84 ASN A O 1
ATOM 640 N N . GLY A 1 85 ? 16.676 3.475 -18.576 1.00 97.44 85 GLY A N 1
ATOM 641 C CA . GLY A 1 85 ? 15.515 2.884 -17.932 1.00 97.44 85 GLY A CA 1
ATOM 642 C C . GLY A 1 85 ? 14.736 3.788 -16.976 1.00 97.44 85 GLY A C 1
ATOM 643 O O . GLY A 1 85 ? 13.756 3.320 -16.408 1.00 97.44 85 GLY A O 1
ATOM 644 N N . VAL A 1 86 ? 15.090 5.072 -16.815 1.00 98.25 86 VAL A N 1
ATOM 645 C CA . VAL A 1 86 ? 14.223 6.006 -16.072 1.00 98.25 86 VAL A CA 1
ATOM 646 C C . VAL A 1 86 ? 12.846 6.015 -16.732 1.00 98.25 86 VAL A C 1
ATOM 648 O O . VAL A 1 86 ? 12.729 6.349 -17.913 1.00 98.25 86 VAL A O 1
ATOM 651 N N . ILE A 1 87 ? 11.828 5.623 -15.966 1.00 98.75 87 ILE A N 1
ATOM 652 C CA . ILE A 1 87 ? 10.443 5.493 -16.422 1.00 98.75 87 ILE A CA 1
ATOM 653 C C . ILE A 1 87 ? 9.859 6.889 -16.645 1.00 98.75 87 ILE A C 1
ATOM 655 O O . ILE A 1 87 ? 9.964 7.760 -15.777 1.00 98.75 87 ILE A O 1
ATOM 659 N N . THR A 1 88 ? 9.242 7.094 -17.807 1.00 98.62 88 THR A N 1
ATOM 660 C CA . THR A 1 88 ? 8.661 8.381 -18.220 1.00 98.62 88 THR A CA 1
ATOM 661 C C . THR A 1 88 ? 7.166 8.317 -18.459 1.00 98.62 88 THR A C 1
ATOM 663 O O . THR A 1 88 ? 6.532 9.363 -18.430 1.00 98.62 88 THR A O 1
ATOM 666 N N . LYS A 1 89 ? 6.595 7.126 -18.648 1.00 98.88 89 LYS A N 1
ATOM 667 C CA . LYS A 1 89 ? 5.150 6.925 -18.772 1.00 9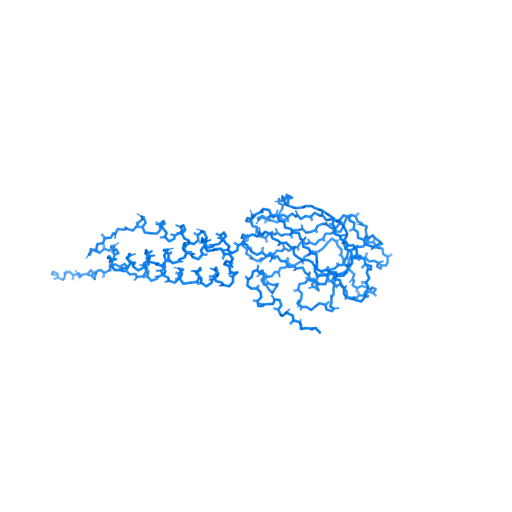8.88 89 LYS A CA 1
ATOM 668 C C . LYS A 1 89 ? 4.738 5.641 -18.084 1.00 98.88 89 LYS A C 1
ATOM 670 O O . LYS A 1 89 ? 5.382 4.607 -18.290 1.00 98.88 89 LYS A O 1
ATOM 675 N N . TYR A 1 90 ? 3.688 5.703 -17.278 1.00 98.94 90 TYR A N 1
ATOM 676 C CA . TYR A 1 90 ? 3.307 4.601 -16.407 1.00 98.94 90 TYR A CA 1
ATOM 677 C C . TYR A 1 90 ? 1.796 4.415 -16.290 1.00 98.94 90 TYR A C 1
ATOM 679 O O . TYR A 1 90 ? 1.011 5.339 -16.503 1.00 98.94 90 TYR A O 1
ATOM 687 N N . GLU A 1 91 ? 1.423 3.216 -15.858 1.00 98.94 91 GLU A N 1
ATOM 688 C CA . GLU A 1 91 ? 0.120 2.895 -15.282 1.00 98.94 91 GLU A CA 1
ATOM 689 C C . GLU A 1 91 ? 0.327 2.188 -13.936 1.00 98.94 91 GLU A C 1
ATOM 691 O O . GLU A 1 91 ? 1.277 1.415 -13.770 1.00 98.94 91 GLU A O 1
ATOM 696 N N . ILE A 1 92 ? -0.565 2.442 -12.979 1.00 98.94 92 ILE A N 1
ATOM 697 C CA . ILE A 1 92 ? -0.639 1.750 -11.690 1.00 98.94 92 ILE A CA 1
ATOM 698 C C . ILE A 1 92 ? -1.948 0.984 -11.627 1.00 98.94 92 ILE A C 1
ATOM 700 O O . ILE A 1 92 ? -3.022 1.534 -11.881 1.00 98.94 92 ILE A O 1
ATOM 704 N N . TYR A 1 93 ? -1.844 -0.274 -11.224 1.00 98.94 93 TYR A N 1
ATOM 705 C CA . TYR A 1 93 ? -2.970 -1.155 -10.991 1.00 98.94 93 TYR A CA 1
ATOM 706 C C . TYR A 1 93 ? -2.940 -1.715 -9.574 1.00 98.94 93 TYR A C 1
ATOM 708 O O . TYR A 1 93 ? -1.864 -1.962 -9.028 1.00 98.94 93 TYR A O 1
ATOM 716 N N . THR A 1 94 ? -4.114 -1.997 -9.020 1.00 98.88 94 THR A N 1
ATOM 717 C CA . THR A 1 94 ? -4.281 -2.666 -7.724 1.00 98.88 94 THR A CA 1
ATOM 718 C C . THR A 1 94 ? -5.116 -3.939 -7.858 1.00 98.88 94 THR A C 1
ATOM 720 O O . THR A 1 94 ? -5.886 -4.083 -8.808 1.00 98.88 94 THR A O 1
ATOM 723 N N . SER A 1 95 ? -4.933 -4.882 -6.933 1.00 98.88 95 SER A N 1
ATOM 724 C CA . SER A 1 95 ? -5.674 -6.153 -6.854 1.00 98.88 95 SER A CA 1
ATOM 725 C C . SER A 1 95 ? -5.865 -6.546 -5.393 1.00 98.88 95 SER A C 1
ATOM 727 O O . SER A 1 95 ? -4.984 -6.300 -4.566 1.00 98.88 95 SER A O 1
ATOM 729 N N . MET A 1 96 ? -6.948 -7.265 -5.104 1.00 98.62 96 MET A N 1
ATOM 730 C CA . MET A 1 96 ? -7.117 -7.990 -3.836 1.00 98.62 96 MET A CA 1
ATOM 731 C C . MET A 1 96 ? -6.645 -9.448 -3.919 1.00 98.62 96 MET A C 1
ATOM 733 O O . MET A 1 96 ? -6.191 -10.017 -2.931 1.00 98.62 96 MET A O 1
ATOM 737 N N . ASP A 1 97 ? -6.715 -10.045 -5.106 1.00 98.25 97 ASP A N 1
ATOM 738 C CA . ASP A 1 97 ? -6.500 -11.477 -5.354 1.00 98.25 97 ASP A CA 1
ATOM 739 C C . ASP A 1 97 ? -5.203 -11.803 -6.116 1.00 98.25 97 ASP A C 1
ATOM 741 O O . ASP A 1 97 ? -4.811 -12.963 -6.186 1.00 98.25 97 ASP A O 1
ATOM 745 N N . GLY A 1 98 ? -4.533 -10.798 -6.684 1.00 97.88 98 GLY A N 1
ATOM 746 C CA . GLY A 1 98 ? -3.343 -10.980 -7.520 1.00 97.88 98 GLY A CA 1
ATOM 747 C C . GLY A 1 98 ? -3.648 -11.473 -8.939 1.00 97.88 98 GLY A C 1
ATOM 748 O O . GLY A 1 98 ? -2.722 -11.763 -9.698 1.00 97.88 98 GLY A O 1
ATOM 749 N N . GLU A 1 99 ? -4.925 -11.535 -9.321 1.00 97.50 99 GLU A N 1
ATOM 750 C CA . GLU A 1 99 ? -5.387 -11.997 -10.634 1.00 97.50 99 GLU A CA 1
ATOM 751 C C . GLU A 1 99 ? -6.147 -10.889 -11.374 1.00 97.50 99 GLU A C 1
ATOM 753 O O . GLU A 1 99 ? -5.840 -10.586 -12.532 1.00 97.50 99 GLU A O 1
ATOM 758 N N . ASN A 1 100 ? -7.096 -10.236 -10.697 1.00 98.12 100 ASN A N 1
ATOM 759 C CA . ASN A 1 100 ? -7.992 -9.237 -11.271 1.00 98.12 100 ASN A CA 1
ATOM 760 C C . ASN A 1 100 ? -7.556 -7.818 -10.897 1.00 98.12 100 ASN A C 1
ATOM 762 O O . ASN A 1 100 ? -7.915 -7.276 -9.851 1.00 98.12 100 ASN A O 1
ATOM 766 N N . TYR A 1 101 ? -6.811 -7.194 -11.806 1.00 98.69 101 TYR A N 1
ATOM 767 C CA . TYR A 1 101 ? -6.231 -5.872 -11.598 1.00 98.69 101 TYR A CA 1
ATOM 768 C C . TYR A 1 101 ? -7.133 -4.740 -12.104 1.00 98.69 101 TYR A C 1
ATOM 770 O O . TYR A 1 101 ? -7.592 -4.765 -13.247 1.00 98.69 101 TYR A O 1
ATOM 778 N N . THR A 1 102 ? -7.289 -3.693 -11.294 1.00 98.81 102 THR A N 1
ATOM 779 C CA . THR A 1 102 ? -7.982 -2.445 -11.659 1.00 98.81 102 THR A CA 1
ATOM 780 C C . THR A 1 102 ? -6.975 -1.313 -11.813 1.00 98.81 102 THR A C 1
ATOM 782 O O . THR A 1 102 ? -6.114 -1.143 -10.955 1.00 98.81 102 THR A O 1
ATOM 785 N N . LYS A 1 103 ? -7.060 -0.534 -12.899 1.00 98.88 103 LYS A N 1
ATOM 786 C CA . LYS A 1 103 ? -6.203 0.646 -13.091 1.00 98.88 103 LYS A CA 1
ATOM 787 C C . LYS A 1 103 ? -6.649 1.767 -12.153 1.00 98.88 103 LYS A C 1
ATOM 789 O O . LYS A 1 103 ? -7.817 2.143 -12.186 1.00 98.88 103 LYS A O 1
ATOM 794 N N . VAL A 1 104 ? -5.720 2.316 -11.376 1.00 98.88 104 VAL A N 1
ATOM 795 C CA . VAL A 1 104 ? -5.987 3.389 -10.398 1.00 98.88 104 VAL A CA 1
ATOM 796 C C . VAL A 1 104 ? -5.260 4.691 -10.719 1.00 98.88 104 VAL A C 1
ATOM 798 O O . VAL A 1 104 ? -5.726 5.757 -10.334 1.00 98.88 104 VAL A O 1
ATOM 801 N N . ALA A 1 105 ? -4.150 4.630 -11.457 1.00 98.81 105 ALA A N 1
ATOM 802 C CA . ALA A 1 105 ? -3.450 5.813 -11.946 1.00 98.81 105 ALA A CA 1
ATOM 803 C C . ALA A 1 105 ? -2.787 5.549 -13.295 1.00 98.81 105 ALA A C 1
ATOM 805 O O . ALA A 1 105 ? -2.421 4.423 -13.627 1.00 98.81 105 ALA A O 1
ATOM 806 N N . GLU A 1 106 ? -2.570 6.622 -14.038 1.00 98.81 106 GLU A N 1
ATOM 807 C CA . GLU A 1 106 ? -1.683 6.672 -15.190 1.00 98.81 106 GLU A CA 1
ATOM 808 C C . GLU A 1 106 ? -1.074 8.066 -15.280 1.00 98.81 106 GLU A C 1
ATOM 810 O O . GLU A 1 106 ? -1.605 9.028 -14.718 1.00 98.81 106 GLU A O 1
ATOM 815 N N . GLY A 1 107 ? 0.035 8.189 -15.993 1.00 98.62 107 GLY A N 1
ATOM 816 C CA . GLY A 1 107 ? 0.583 9.498 -16.290 1.00 98.62 107 GLY A CA 1
ATOM 817 C C . GLY A 1 107 ? 1.999 9.453 -16.814 1.00 98.62 107 GLY A C 1
ATOM 818 O O . GLY A 1 107 ? 2.564 8.393 -17.091 1.00 98.62 107 GLY A O 1
ATOM 819 N N . ASP A 1 108 ? 2.565 10.648 -16.905 1.00 98.75 108 ASP A N 1
ATOM 820 C CA . ASP A 1 108 ? 3.924 10.866 -17.358 1.00 98.75 108 ASP A CA 1
ATOM 821 C C . ASP A 1 108 ? 4.784 11.404 -16.213 1.00 98.75 108 ASP A C 1
ATOM 823 O O . ASP A 1 108 ? 4.364 12.224 -15.390 1.00 98.75 108 ASP A O 1
ATOM 827 N N . TRP A 1 109 ? 6.028 10.954 -16.178 1.00 98.38 109 TRP A N 1
ATOM 828 C CA . TRP A 1 109 ? 7.051 11.427 -15.267 1.00 98.38 109 TRP A CA 1
ATOM 829 C C . TRP A 1 109 ? 8.184 12.084 -16.043 1.00 98.38 109 TRP A C 1
ATOM 831 O O . TRP A 1 109 ? 8.601 11.629 -17.107 1.00 98.38 109 TRP A O 1
ATOM 841 N N . VAL A 1 110 ? 8.742 13.150 -15.472 1.00 96.50 110 VAL A N 1
ATOM 842 C CA . VAL A 1 110 ? 9.910 13.814 -16.055 1.00 96.50 110 VAL A CA 1
ATOM 843 C C . VAL A 1 110 ? 11.101 12.851 -16.048 1.00 96.50 110 VAL A C 1
ATOM 845 O O . VAL A 1 110 ? 11.402 12.243 -15.019 1.00 96.50 110 VAL A O 1
ATOM 848 N N . ALA A 1 111 ? 11.813 12.763 -17.175 1.00 95.12 111 ALA A N 1
ATOM 849 C CA . ALA A 1 111 ? 13.012 11.943 -17.365 1.00 95.12 111 ALA A CA 1
ATOM 850 C C . ALA A 1 111 ? 14.219 12.475 -16.561 1.00 95.12 111 ALA A C 1
ATOM 852 O O . ALA A 1 111 ? 15.188 12.997 -17.110 1.00 95.12 111 ALA A O 1
ATOM 853 N N . ASN A 1 112 ? 14.140 12.396 -15.236 1.00 94.12 112 ASN A N 1
ATOM 854 C CA . ASN A 1 112 ? 15.163 12.844 -14.297 1.00 94.12 112 ASN A CA 1
ATOM 855 C C . ASN A 1 112 ? 15.319 11.844 -13.139 1.00 94.12 112 ASN A C 1
ATOM 857 O O . ASN A 1 112 ? 14.634 10.825 -13.084 1.00 94.12 112 ASN A O 1
ATOM 861 N N . LYS A 1 113 ? 16.197 12.151 -12.184 1.00 91.4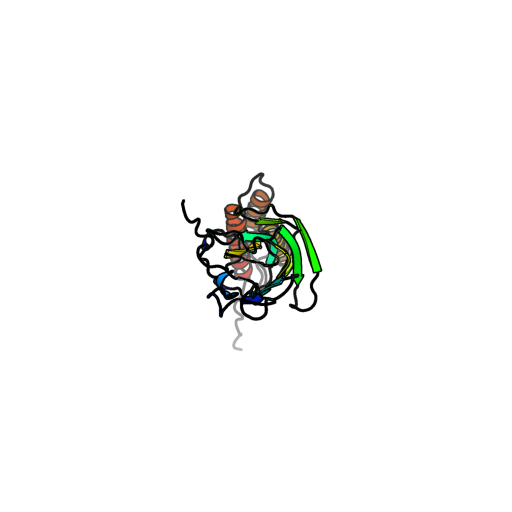4 113 LYS A N 1
ATOM 862 C CA . LYS A 1 113 ? 16.438 11.321 -10.990 1.00 91.44 113 LYS A CA 1
ATOM 863 C C . LYS A 1 113 ? 15.584 11.707 -9.777 1.00 91.44 113 LYS A C 1
ATOM 865 O O . LYS A 1 113 ? 15.738 11.124 -8.715 1.00 91.44 113 LYS A O 1
ATOM 870 N N . GLY A 1 114 ? 14.699 12.695 -9.917 1.00 93.50 114 GLY A N 1
ATOM 871 C CA . GLY A 1 114 ? 13.803 13.093 -8.833 1.00 93.50 114 GLY A CA 1
ATOM 872 C C . GLY A 1 114 ? 12.835 11.969 -8.470 1.00 93.50 114 GLY A C 1
ATOM 873 O O . GLY A 1 114 ? 12.485 11.159 -9.335 1.00 93.50 114 GLY A O 1
ATOM 874 N N . LEU A 1 115 ? 12.391 11.946 -7.212 1.00 95.94 115 LEU A N 1
ATOM 875 C CA . LEU A 1 115 ? 11.371 11.012 -6.745 1.00 95.94 115 LEU A CA 1
ATOM 876 C C . LEU A 1 115 ? 10.152 11.071 -7.664 1.00 95.94 115 LEU A C 1
ATOM 878 O O . LEU A 1 115 ? 9.634 12.145 -7.985 1.00 95.94 115 LEU A O 1
ATOM 882 N N . LYS A 1 116 ? 9.707 9.901 -8.094 1.00 97.75 116 LYS A N 1
ATOM 883 C CA . LYS A 1 116 ? 8.509 9.739 -8.899 1.00 97.75 116 LYS A CA 1
ATOM 884 C C . LYS A 1 116 ? 7.358 9.398 -7.983 1.00 97.75 116 LYS A C 1
ATOM 886 O O . LYS A 1 116 ? 7.507 8.570 -7.090 1.00 97.75 116 LYS A O 1
ATOM 891 N N . VAL A 1 117 ? 6.228 10.056 -8.190 1.00 98.19 117 VAL A N 1
ATOM 892 C CA . VAL A 1 117 ? 5.043 9.876 -7.357 1.00 98.19 117 VAL A CA 1
ATOM 893 C C . VAL A 1 117 ? 3.848 9.686 -8.275 1.00 98.19 117 VAL A C 1
ATOM 895 O O . VAL A 1 117 ? 3.606 10.510 -9.158 1.00 98.19 117 VAL A O 1
ATOM 898 N N . ALA A 1 118 ? 3.117 8.602 -8.056 1.00 98.50 118 ALA A N 1
ATOM 899 C CA . ALA A 1 118 ? 1.782 8.383 -8.585 1.00 98.50 118 ALA A CA 1
ATOM 900 C C . ALA A 1 118 ? 0.807 8.463 -7.413 1.00 98.50 118 ALA A C 1
ATOM 902 O O . ALA A 1 118 ? 0.973 7.743 -6.429 1.00 98.50 118 ALA A O 1
ATOM 903 N N . ARG A 1 119 ? -0.183 9.351 -7.503 1.00 98.12 119 ARG A N 1
ATOM 904 C CA . ARG A 1 119 ? -1.276 9.455 -6.530 1.00 98.12 119 ARG A CA 1
ATOM 905 C C . ARG A 1 119 ? -2.569 9.012 -7.188 1.00 98.12 119 ARG A C 1
ATOM 907 O O . ARG A 1 119 ? -2.753 9.249 -8.379 1.00 98.12 119 ARG A O 1
ATOM 914 N N . PHE A 1 120 ? -3.432 8.392 -6.407 1.00 98.56 120 PHE A N 1
ATOM 915 C CA . PHE A 1 120 ? -4.738 7.914 -6.837 1.00 98.56 120 PHE A CA 1
ATOM 916 C C . PHE A 1 120 ? -5.722 7.989 -5.673 1.00 98.56 120 PHE A C 1
ATOM 918 O O . PHE A 1 120 ? -5.316 8.170 -4.524 1.00 98.56 120 PHE A O 1
ATOM 925 N N . GLU A 1 121 ? -7.010 7.873 -5.990 1.00 97.81 121 GLU A N 1
ATOM 926 C CA . GLU A 1 121 ? -8.057 7.746 -4.979 1.00 97.81 121 GLU A CA 1
ATOM 927 C C . GLU A 1 121 ? -7.812 6.515 -4.111 1.00 97.81 121 GLU A C 1
ATOM 929 O O . GLU A 1 121 ? -7.406 5.465 -4.613 1.00 97.81 121 GLU A O 1
ATOM 934 N N . THR A 1 122 ? -8.067 6.648 -2.813 1.00 97.94 122 THR A N 1
ATOM 935 C CA . THR A 1 122 ? -7.793 5.581 -1.854 1.00 97.94 122 THR A CA 1
ATOM 936 C C . THR A 1 122 ? -8.557 4.316 -2.208 1.00 97.94 122 THR A C 1
ATOM 938 O O . THR A 1 122 ? -9.763 4.335 -2.457 1.00 97.94 122 THR A O 1
ATOM 941 N N . THR A 1 123 ? -7.839 3.199 -2.221 1.00 97.94 123 THR A N 1
ATOM 942 C CA . THR A 1 123 ? -8.396 1.883 -2.515 1.00 97.94 123 THR A CA 1
ATOM 943 C C . THR A 1 123 ? -7.802 0.846 -1.576 1.00 97.94 123 THR A C 1
ATOM 945 O O . THR A 1 123 ? -6.633 0.933 -1.196 1.00 97.94 123 THR A O 1
ATOM 948 N N . GLU A 1 124 ? -8.618 -0.133 -1.205 1.00 98.19 124 GLU A N 1
ATOM 949 C CA . GLU A 1 124 ? -8.160 -1.314 -0.492 1.00 98.19 124 GLU A CA 1
ATOM 950 C C . GLU A 1 124 ? -7.442 -2.249 -1.479 1.00 98.19 124 GLU A C 1
ATOM 952 O O . GLU A 1 124 ? -7.973 -2.574 -2.546 1.00 98.19 124 GLU A O 1
ATOM 957 N N . ALA A 1 125 ? -6.209 -2.646 -1.162 1.00 98.62 125 ALA A N 1
ATOM 958 C CA . ALA A 1 125 ? -5.404 -3.494 -2.035 1.00 98.62 125 ALA A CA 1
ATOM 959 C C . ALA A 1 125 ? -4.447 -4.396 -1.253 1.00 98.62 125 ALA A C 1
ATOM 961 O O . ALA A 1 125 ? -3.905 -4.012 -0.217 1.00 98.62 125 ALA A O 1
ATOM 962 N N . LYS A 1 126 ? -4.169 -5.568 -1.830 1.00 98.75 126 LYS A N 1
ATOM 963 C CA . LYS A 1 126 ? -3.089 -6.476 -1.416 1.00 98.75 126 LYS A CA 1
ATOM 964 C C . LYS A 1 126 ? -1.955 -6.545 -2.437 1.00 98.75 126 LYS A C 1
ATOM 966 O O . LYS A 1 126 ? -0.823 -6.871 -2.097 1.00 98.75 126 LYS A O 1
ATOM 971 N N . TYR A 1 127 ? -2.241 -6.222 -3.694 1.00 98.94 127 TYR A N 1
ATOM 972 C CA . TYR A 1 127 ? -1.260 -6.219 -4.770 1.00 98.94 127 TYR A CA 1
ATOM 973 C C . TYR A 1 127 ? -1.231 -4.870 -5.463 1.00 98.94 127 TYR A C 1
ATOM 975 O O . TYR A 1 127 ? -2.277 -4.276 -5.727 1.00 98.94 127 TYR A O 1
ATOM 983 N N . VAL A 1 128 ? -0.031 -4.436 -5.836 1.00 98.94 128 VAL A N 1
ATOM 984 C CA . VAL A 1 128 ? 0.198 -3.248 -6.662 1.00 98.94 128 VAL A CA 1
ATOM 985 C C . VAL A 1 128 ? 1.042 -3.650 -7.857 1.00 98.94 128 VAL A C 1
ATOM 987 O O . VAL A 1 128 ? 2.059 -4.320 -7.708 1.00 98.94 128 VAL A O 1
ATOM 990 N N . LYS A 1 129 ? 0.646 -3.233 -9.055 1.00 98.94 129 LYS A N 1
ATOM 991 C CA . LYS A 1 129 ? 1.402 -3.452 -10.286 1.00 98.94 129 LYS A CA 1
ATOM 992 C C . LYS A 1 129 ? 1.682 -2.118 -10.950 1.00 98.94 129 LYS A C 1
ATOM 994 O O . LYS A 1 129 ? 0.756 -1.392 -11.299 1.00 98.94 129 LYS A O 1
ATOM 999 N N . LEU A 1 130 ? 2.960 -1.826 -11.148 1.00 98.94 130 LEU A N 1
ATOM 1000 C CA . LEU A 1 130 ? 3.414 -0.705 -11.955 1.00 98.94 130 LEU A CA 1
ATOM 1001 C C . LEU A 1 130 ? 3.790 -1.226 -13.341 1.00 98.94 130 LEU A C 1
ATOM 1003 O O . LEU A 1 130 ? 4.582 -2.163 -13.467 1.00 98.94 130 LEU A O 1
ATOM 1007 N N . ILE A 1 131 ? 3.227 -0.609 -14.376 1.00 98.94 131 ILE A N 1
ATOM 1008 C CA . ILE A 1 131 ? 3.569 -0.862 -15.774 1.00 98.94 131 ILE A CA 1
ATOM 1009 C C . ILE A 1 131 ? 4.312 0.360 -16.301 1.00 98.94 131 ILE A C 1
ATOM 1011 O O . ILE A 1 131 ? 3.755 1.452 -16.352 1.00 98.94 131 ILE A O 1
ATOM 1015 N N . ALA A 1 132 ? 5.564 0.178 -16.709 1.00 98.88 132 ALA A N 1
ATOM 1016 C CA . ALA A 1 132 ? 6.325 1.164 -17.459 1.00 98.88 132 ALA A CA 1
ATOM 1017 C C . ALA A 1 132 ? 5.968 1.031 -18.945 1.00 98.88 132 ALA A C 1
ATOM 1019 O O . ALA A 1 132 ? 6.371 0.072 -19.611 1.00 98.88 132 ALA A O 1
ATOM 1020 N N . LEU A 1 133 ? 5.200 1.994 -19.452 1.00 98.88 133 LEU A N 1
ATOM 1021 C CA . LEU A 1 133 ? 4.828 2.089 -20.864 1.00 98.88 133 LEU A CA 1
ATOM 1022 C C . LEU A 1 133 ? 5.953 2.709 -21.694 1.00 98.88 133 LEU A C 1
ATOM 1024 O O . LEU A 1 133 ? 6.173 2.308 -22.834 1.00 98.88 133 LEU A O 1
ATOM 1028 N N . GLU A 1 134 ? 6.684 3.657 -21.105 1.00 98.81 134 GLU A N 1
ATOM 1029 C CA . GLU A 1 134 ? 7.874 4.270 -21.689 1.00 98.81 134 GLU A CA 1
ATOM 1030 C C . GLU A 1 134 ? 8.951 4.446 -20.618 1.00 98.81 134 GLU A C 1
ATOM 1032 O O . GLU A 1 134 ? 8.674 4.803 -19.469 1.00 98.81 134 GLU A O 1
ATOM 1037 N N . GLY A 1 135 ? 10.200 4.231 -21.015 1.00 98.19 135 GLY A N 1
ATOM 1038 C CA . GLY A 1 135 ? 11.368 4.530 -20.205 1.00 98.19 135 GLY A CA 1
ATOM 1039 C C . GLY A 1 135 ? 12.583 4.753 -21.092 1.00 98.19 135 GLY A C 1
ATOM 1040 O O . GLY A 1 135 ? 12.595 4.377 -22.273 1.00 98.19 135 GLY A O 1
ATOM 1041 N N . LYS A 1 136 ? 13.606 5.420 -20.556 1.00 97.88 136 LYS A N 1
ATOM 1042 C CA . LYS A 1 136 ? 14.758 5.841 -21.359 1.00 97.88 136 LYS A CA 1
ATOM 1043 C C . LYS A 1 136 ? 15.414 4.641 -22.058 1.00 97.88 136 LYS A C 1
ATOM 1045 O O . LYS A 1 136 ? 15.732 3.641 -21.417 1.00 97.88 136 LYS A O 1
ATOM 1050 N N . ASN A 1 137 ? 15.618 4.768 -23.372 1.00 97.56 137 ASN A N 1
ATOM 1051 C CA . ASN A 1 137 ? 16.123 3.732 -24.287 1.00 97.56 137 ASN A CA 1
ATOM 1052 C C . ASN A 1 137 ? 15.298 2.427 -24.337 1.00 97.56 137 ASN A C 1
ATOM 1054 O O . ASN A 1 137 ? 15.815 1.402 -24.772 1.00 97.56 137 ASN A O 1
ATOM 1058 N N . GLY A 1 138 ? 14.028 2.449 -23.923 1.00 98.19 138 GLY A N 1
ATOM 1059 C CA . GLY A 1 138 ? 13.143 1.280 -23.982 1.00 98.19 138 GLY A CA 1
ATOM 1060 C C . GLY A 1 138 ? 13.254 0.323 -22.789 1.00 98.19 138 GLY A C 1
ATOM 1061 O O . GLY A 1 138 ? 12.749 -0.798 -22.857 1.00 98.19 138 GLY A O 1
ATOM 1062 N N . PHE A 1 139 ? 13.903 0.744 -21.704 1.00 98.56 139 PHE A N 1
ATOM 1063 C CA . PHE A 1 139 ? 14.085 -0.053 -20.489 1.00 98.56 139 PHE A CA 1
ATOM 1064 C C . PHE A 1 139 ? 13.317 0.531 -19.301 1.00 98.56 139 PHE A C 1
ATOM 1066 O O . PHE A 1 139 ? 12.819 1.653 -19.372 1.00 98.56 139 PHE A O 1
ATOM 1073 N N . ALA A 1 140 ? 13.254 -0.222 -18.204 1.00 98.62 140 ALA A N 1
ATOM 1074 C CA . ALA A 1 140 ? 12.757 0.241 -16.912 1.00 98.62 140 ALA A CA 1
ATOM 1075 C C . ALA A 1 140 ? 13.787 -0.053 -15.813 1.00 98.62 140 ALA A C 1
ATOM 1077 O O . ALA A 1 140 ? 14.347 -1.151 -15.771 1.00 98.62 140 ALA A O 1
ATOM 1078 N N . THR A 1 141 ? 14.032 0.926 -14.942 1.00 98.62 141 THR A N 1
ATOM 1079 C CA . THR A 1 141 ? 14.857 0.793 -13.738 1.00 98.62 141 THR A CA 1
ATOM 1080 C C . THR A 1 141 ? 14.162 1.407 -12.534 1.00 98.62 141 THR A C 1
ATOM 1082 O O . THR A 1 141 ? 13.490 2.435 -12.644 1.00 98.62 141 THR A O 1
ATOM 1085 N N . ILE A 1 142 ? 14.327 0.765 -11.382 1.00 98.69 142 ILE A N 1
ATOM 1086 C CA . ILE A 1 142 ? 13.764 1.192 -10.098 1.00 98.69 142 ILE A CA 1
ATOM 1087 C C . ILE A 1 142 ? 14.826 0.928 -9.039 1.00 98.69 142 ILE A C 1
ATOM 1089 O O . ILE A 1 142 ? 15.240 -0.217 -8.899 1.00 98.69 142 ILE A O 1
ATOM 1093 N N . GLY A 1 143 ? 15.264 1.979 -8.346 1.00 98.00 143 GLY A N 1
ATOM 1094 C CA . GLY A 1 143 ? 16.067 1.853 -7.130 1.00 98.00 143 GLY A CA 1
ATOM 1095 C C . GLY A 1 143 ? 15.188 1.347 -5.999 1.00 98.00 143 GLY A C 1
ATOM 1096 O O . GLY A 1 143 ? 15.346 0.226 -5.571 1.00 98.00 143 GLY A O 1
ATOM 1097 N N . GLU A 1 144 ? 14.151 2.109 -5.650 1.00 98.12 144 GLU A N 1
ATOM 1098 C CA . GLU A 1 144 ? 13.183 1.713 -4.622 1.00 98.12 144 GLU A CA 1
ATOM 1099 C C . GLU A 1 144 ? 11.749 1.913 -5.097 1.00 98.12 144 GLU A C 1
ATOM 1101 O O . GLU A 1 144 ? 11.414 2.951 -5.682 1.00 98.12 144 GLU A O 1
ATOM 1106 N N . LEU A 1 145 ? 10.890 0.937 -4.820 1.00 98.56 145 LEU A N 1
ATOM 1107 C CA . LEU A 1 145 ? 9.450 0.986 -5.027 1.00 98.56 145 LEU A CA 1
ATOM 1108 C C . LEU A 1 145 ? 8.753 0.941 -3.671 1.00 98.56 145 LEU A C 1
ATOM 1110 O O . LEU A 1 145 ? 8.868 -0.034 -2.931 1.00 98.56 145 LEU A O 1
ATOM 1114 N N . ASN A 1 146 ? 7.971 1.977 -3.379 1.00 98.38 146 ASN A N 1
ATOM 1115 C CA . ASN A 1 146 ? 7.205 2.058 -2.143 1.00 98.38 146 ASN A CA 1
ATOM 1116 C C . ASN A 1 146 ? 5.723 2.264 -2.419 1.00 98.38 146 ASN A C 1
ATOM 1118 O O . ASN A 1 146 ? 5.325 2.885 -3.409 1.00 98.38 146 ASN A O 1
ATOM 1122 N N . VAL A 1 147 ? 4.908 1.798 -1.479 1.00 98.56 147 VAL A N 1
ATOM 1123 C CA . VAL A 1 147 ? 3.457 1.979 -1.475 1.00 98.56 147 VAL A CA 1
ATOM 1124 C C . VAL A 1 147 ? 3.074 2.686 -0.188 1.00 98.56 147 VAL A C 1
ATOM 1126 O O . VAL A 1 147 ? 3.500 2.279 0.892 1.00 98.56 147 VAL A O 1
ATOM 1129 N N . GLY A 1 148 ? 2.307 3.768 -0.305 1.00 96.56 148 GLY A N 1
ATOM 1130 C CA . GLY A 1 148 ? 1.877 4.548 0.845 1.00 96.56 148 GLY A CA 1
ATOM 1131 C C . GLY A 1 148 ? 0.419 4.307 1.219 1.00 96.56 148 GLY A C 1
ATOM 1132 O O . GLY A 1 148 ? -0.457 4.266 0.351 1.00 96.56 148 GLY A O 1
ATOM 1133 N N . LYS A 1 149 ? 0.198 4.186 2.527 1.00 95.50 149 LYS A N 1
ATOM 1134 C CA . LYS A 1 149 ? -1.095 4.025 3.185 1.00 95.50 149 LYS A CA 1
ATOM 1135 C C . LYS A 1 149 ? -1.856 5.346 3.251 1.00 95.50 149 LYS A C 1
ATOM 1137 O O . LYS A 1 149 ? -1.253 6.416 3.367 1.00 95.50 149 LYS A O 1
ATOM 1142 N N . ASP A 1 150 ? -3.178 5.254 3.262 1.00 95.00 150 ASP A N 1
ATOM 1143 C CA . ASP A 1 150 ? -4.055 6.346 3.666 1.00 95.00 150 ASP A CA 1
ATOM 1144 C C . ASP A 1 150 ? -4.437 6.209 5.146 1.00 95.00 150 ASP A C 1
ATOM 1146 O O . ASP A 1 150 ? -5.508 5.718 5.503 1.00 95.00 150 ASP A O 1
ATOM 1150 N N . ILE A 1 151 ? -3.547 6.691 6.018 1.00 93.62 151 ILE A N 1
ATOM 1151 C CA . ILE A 1 151 ? -3.729 6.619 7.477 1.00 93.62 151 ILE A CA 1
ATOM 1152 C C . ILE A 1 151 ? -4.990 7.383 7.918 1.00 93.62 151 ILE A C 1
ATOM 1154 O O . ILE A 1 151 ? -5.585 7.079 8.951 1.00 93.62 151 ILE A O 1
ATOM 1158 N N . LYS A 1 152 ? -5.443 8.370 7.135 1.00 93.50 152 LYS A N 1
ATOM 1159 C CA . LYS A 1 152 ? -6.670 9.102 7.448 1.00 93.50 152 LYS A CA 1
ATOM 1160 C C . LYS A 1 152 ? -7.896 8.195 7.330 1.00 93.50 152 LYS A C 1
ATOM 1162 O O . LYS A 1 152 ? -8.772 8.242 8.193 1.00 93.50 152 LYS A O 1
ATOM 1167 N N . VAL A 1 153 ? -7.945 7.367 6.287 1.00 95.31 153 VAL A N 1
ATOM 1168 C CA . VAL A 1 153 ? -8.999 6.355 6.119 1.00 95.31 153 VAL A CA 1
ATOM 1169 C C . VAL A 1 153 ? -8.887 5.277 7.194 1.00 95.31 153 VAL A C 1
ATOM 1171 O O . VAL A 1 153 ? -9.908 4.917 7.777 1.00 95.31 153 VAL A O 1
ATOM 1174 N N . ASP A 1 154 ? -7.674 4.844 7.544 1.00 94.88 154 ASP A N 1
ATOM 1175 C CA . ASP A 1 154 ? -7.469 3.877 8.632 1.00 94.88 154 ASP A CA 1
ATOM 1176 C C . ASP A 1 154 ? -8.016 4.403 9.976 1.00 94.88 154 ASP A C 1
ATOM 1178 O O . ASP A 1 154 ? -8.739 3.691 10.674 1.00 94.88 154 ASP A O 1
ATOM 1182 N N . LEU A 1 155 ? -7.766 5.677 10.311 1.00 96.38 155 LEU A N 1
ATOM 1183 C CA . LEU A 1 155 ? -8.324 6.311 11.513 1.00 96.38 155 LEU A CA 1
ATOM 1184 C C . LEU A 1 155 ? -9.850 6.424 11.453 1.00 96.38 155 LEU A C 1
ATOM 1186 O O . LEU A 1 155 ? -10.525 6.155 12.445 1.00 96.38 155 LEU A O 1
ATOM 1190 N N . SER A 1 156 ? -10.407 6.787 10.296 1.00 96.94 156 SER A N 1
ATOM 1191 C CA . SER A 1 156 ? -11.861 6.835 10.107 1.00 96.94 156 SER A CA 1
ATOM 1192 C C . SER A 1 156 ? -12.512 5.463 10.319 1.00 96.94 156 SER A C 1
ATOM 1194 O O . SER A 1 156 ? -13.577 5.381 10.932 1.00 96.94 156 SER A O 1
ATOM 1196 N N . ASN A 1 157 ? -11.881 4.390 9.842 1.00 96.50 157 ASN A N 1
ATOM 1197 C CA . ASN A 1 157 ? -12.366 3.024 10.026 1.00 96.50 157 ASN A CA 1
ATOM 1198 C C . ASN A 1 157 ? -12.289 2.593 11.497 1.00 96.50 157 ASN A C 1
ATOM 1200 O O . ASN A 1 157 ? -13.269 2.061 12.012 1.00 96.50 157 ASN A O 1
ATOM 1204 N N . ALA A 1 158 ? -11.192 2.902 12.195 1.00 97.44 158 ALA A N 1
ATOM 1205 C CA . ALA A 1 158 ? -11.048 2.611 13.624 1.00 97.44 158 ALA A CA 1
ATOM 1206 C C . ALA A 1 158 ? -12.090 3.360 14.482 1.00 97.44 158 ALA A C 1
ATOM 1208 O O . ALA A 1 158 ? -12.688 2.788 15.391 1.00 97.44 158 ALA A O 1
ATOM 1209 N N . ILE A 1 159 ? -12.374 4.630 14.164 1.00 98.50 159 ILE A N 1
ATOM 1210 C CA . ILE A 1 159 ? -13.448 5.410 14.810 1.00 98.50 159 ILE A CA 1
ATOM 1211 C C . ILE A 1 159 ? -14.811 4.754 14.588 1.00 98.50 159 ILE A C 1
ATOM 1213 O O . ILE A 1 159 ? -15.623 4.681 15.517 1.00 98.50 159 ILE A O 1
ATOM 1217 N N . LYS A 1 160 ? -15.071 4.276 13.367 1.00 98.31 160 LYS A N 1
ATOM 1218 C CA . LYS A 1 160 ? -16.311 3.572 13.048 1.00 98.31 160 LYS A CA 1
ATOM 1219 C C . LYS A 1 160 ? -16.430 2.277 13.853 1.00 98.31 160 LYS A C 1
ATOM 1221 O O . LYS A 1 160 ? -17.458 2.067 14.480 1.00 98.31 160 LYS A O 1
ATOM 1226 N N . GLU A 1 161 ? -15.385 1.456 13.890 1.00 97.19 161 GLU A N 1
ATOM 1227 C CA . GLU A 1 161 ? -15.354 0.211 14.667 1.00 97.19 161 GLU A CA 1
ATOM 1228 C C . GLU A 1 161 ? -15.600 0.453 16.163 1.00 97.19 161 GLU A C 1
ATOM 1230 O O . GLU A 1 161 ? -16.419 -0.230 16.781 1.00 97.19 161 GLU A O 1
ATOM 1235 N N . ALA A 1 162 ? -14.953 1.466 16.744 1.00 98.38 162 ALA A N 1
ATOM 1236 C CA . ALA A 1 162 ? -15.168 1.850 18.137 1.00 98.38 162 ALA A CA 1
ATOM 1237 C C . ALA A 1 162 ? -16.620 2.289 18.402 1.00 98.38 162 ALA A C 1
ATOM 1239 O O . ALA A 1 162 ? -17.207 1.933 19.425 1.00 98.38 162 ALA A O 1
ATOM 1240 N N . SER A 1 163 ? -17.213 3.040 17.469 1.00 98.44 163 SER A N 1
ATOM 1241 C CA . SER A 1 163 ? -18.605 3.494 17.566 1.00 98.44 163 SER A CA 1
ATOM 1242 C C . SER A 1 163 ? -19.585 2.321 17.465 1.00 98.44 163 SER A C 1
ATOM 1244 O O . SER A 1 163 ? -20.476 2.198 18.305 1.00 98.44 163 SER A O 1
ATOM 1246 N N . ASP A 1 164 ? -19.375 1.419 16.502 1.00 98.06 164 ASP A N 1
ATOM 1247 C CA . ASP A 1 164 ? -20.166 0.195 16.335 1.00 98.06 164 ASP A CA 1
ATOM 1248 C C . ASP A 1 164 ? -20.042 -0.712 17.578 1.00 98.06 164 ASP A C 1
ATOM 1250 O O . ASP A 1 164 ? -21.016 -1.330 18.010 1.00 98.06 164 ASP A O 1
ATOM 1254 N N . THR A 1 165 ? -18.858 -0.775 18.197 1.00 97.25 165 THR A N 1
ATOM 1255 C CA . THR A 1 165 ? -18.622 -1.521 19.446 1.00 97.25 165 THR A CA 1
ATOM 1256 C C . THR A 1 165 ? -19.491 -0.989 20.586 1.00 97.25 165 THR A C 1
ATOM 1258 O O . THR A 1 165 ? -20.116 -1.774 21.298 1.00 97.25 165 THR A O 1
ATOM 1261 N N . LEU A 1 166 ? -19.587 0.336 20.743 1.00 97.50 166 LEU A N 1
ATOM 1262 C CA . LEU A 1 166 ? -20.454 0.951 21.752 1.00 97.50 166 LEU A CA 1
ATOM 1263 C C . LEU A 1 166 ? -21.942 0.761 21.456 1.00 97.50 166 LEU A C 1
ATOM 1265 O O . LEU A 1 166 ? -22.716 0.550 22.388 1.00 97.50 166 LEU A O 1
ATOM 1269 N N . GLU A 1 167 ? -22.350 0.842 20.188 1.00 97.38 167 GLU A N 1
ATOM 1270 C CA . GLU A 1 167 ? -23.753 0.674 19.790 1.00 97.38 167 GLU A CA 1
ATOM 1271 C C . GLU A 1 167 ? -24.270 -0.737 20.100 1.00 97.38 167 GLU A C 1
ATOM 1273 O O . GLU A 1 167 ? -25.405 -0.903 20.545 1.00 97.38 167 GLU A O 1
ATOM 1278 N N . ASN A 1 168 ? -23.420 -1.750 19.913 1.00 96.25 168 ASN A N 1
ATOM 1279 C CA . ASN A 1 168 ? -23.768 -3.153 20.140 1.00 96.25 168 ASN A CA 1
ATOM 1280 C C . ASN A 1 168 ? -23.614 -3.606 21.605 1.00 96.25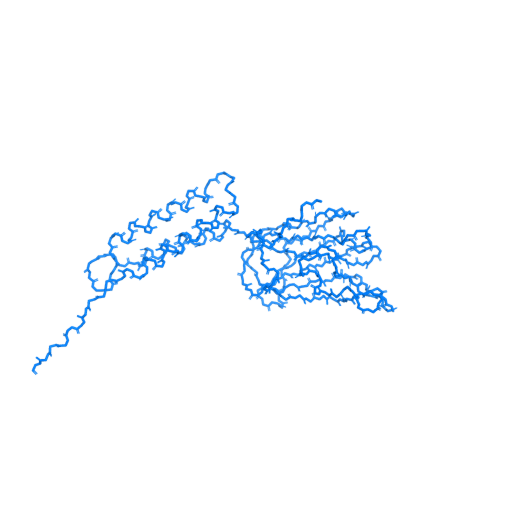 168 ASN A C 1
ATOM 1282 O O . ASN A 1 168 ? -23.987 -4.734 21.934 1.00 96.25 168 ASN A O 1
ATOM 1286 N N . ALA A 1 169 ? -23.066 -2.769 22.488 1.00 97.25 169 ALA A N 1
ATOM 1287 C CA . ALA A 1 169 ? -22.808 -3.132 23.877 1.00 97.25 169 ALA A CA 1
ATOM 1288 C C . ALA A 1 169 ? -24.012 -2.875 24.797 1.00 97.25 169 ALA A C 1
ATOM 1290 O O . ALA A 1 169 ? -24.560 -1.774 24.862 1.00 97.25 169 ALA A O 1
ATOM 1291 N N . GLU A 1 170 ? -24.373 -3.871 25.611 1.00 97.81 170 GLU A N 1
ATOM 1292 C CA . GLU A 1 170 ? -25.336 -3.674 26.695 1.00 97.81 170 GLU A CA 1
ATOM 1293 C C . GLU A 1 170 ? -24.652 -3.046 27.911 1.00 97.81 170 GLU A C 1
ATOM 1295 O O . GLU A 1 170 ? -23.823 -3.674 28.570 1.00 97.81 170 GLU A O 1
ATOM 1300 N N . ILE A 1 171 ? -25.010 -1.803 28.230 1.00 97.94 171 ILE A N 1
ATOM 1301 C CA . ILE A 1 171 ? -24.427 -1.079 29.363 1.00 97.94 171 ILE A CA 1
ATOM 1302 C C . ILE A 1 171 ? -25.214 -1.349 30.640 1.00 97.94 171 ILE A C 1
ATOM 1304 O O . ILE A 1 171 ? -26.433 -1.168 30.688 1.00 97.94 171 ILE A O 1
ATOM 1308 N N . GLY A 1 172 ? -24.509 -1.713 31.708 1.00 96.94 172 GLY A N 1
ATOM 1309 C CA . GLY A 1 172 ? -25.122 -1.914 33.012 1.00 96.94 172 GLY A CA 1
ATOM 1310 C C . GLY A 1 172 ? -24.205 -2.593 34.022 1.00 96.94 172 GLY A C 1
ATOM 1311 O O . GLY A 1 172 ? -22.985 -2.482 33.957 1.00 96.94 172 GLY A O 1
ATOM 1312 N N . ASN A 1 173 ? -24.819 -3.253 35.005 1.00 95.56 173 ASN A N 1
ATOM 1313 C CA . ASN A 1 173 ? -24.134 -3.859 36.156 1.00 95.56 173 ASN A CA 1
ATOM 1314 C C . ASN A 1 173 ? -24.413 -5.375 36.280 1.00 95.56 173 ASN A C 1
ATOM 1316 O O . ASN A 1 173 ? -24.144 -6.006 37.318 1.00 95.56 173 ASN A O 1
ATOM 1320 N N . GLU A 1 174 ? -25.029 -5.966 35.256 1.00 94.94 174 GLU A N 1
ATOM 1321 C CA . GLU A 1 174 ? -25.368 -7.386 35.202 1.00 94.94 174 GLU A CA 1
ATOM 1322 C C . GLU A 1 174 ? -24.312 -8.206 34.462 1.00 94.94 174 GLU A C 1
ATOM 1324 O O . GLU A 1 174 ? -23.388 -7.681 33.854 1.00 94.94 174 GLU A O 1
ATOM 1329 N N . ASN A 1 175 ? -24.411 -9.529 34.588 1.00 94.50 175 ASN A N 1
ATOM 1330 C CA . ASN A 1 175 ? -23.470 -10.434 33.943 1.00 94.50 175 ASN A CA 1
ATOM 1331 C C . ASN A 1 175 ? -23.616 -10.354 32.417 1.00 94.50 175 ASN A C 1
ATOM 1333 O O . ASN A 1 175 ? -24.727 -10.513 31.919 1.00 94.50 175 ASN A O 1
ATOM 1337 N N . GLY A 1 176 ? -22.509 -10.179 31.700 1.00 94.56 176 GLY A N 1
ATOM 1338 C CA . GLY A 1 176 ? -22.488 -9.991 30.248 1.00 94.56 176 GLY A CA 1
ATOM 1339 C C . GLY A 1 176 ? -22.672 -8.540 29.793 1.00 94.56 176 GLY A C 1
ATOM 1340 O O . GLY A 1 176 ? -22.652 -8.291 28.594 1.00 94.56 176 GLY A O 1
ATOM 1341 N N . GLN A 1 177 ? -22.827 -7.592 30.724 1.00 97.38 177 GLN A N 1
ATOM 1342 C CA . GLN A 1 177 ? -22.925 -6.162 30.422 1.00 97.38 177 GLN A CA 1
ATOM 1343 C C . GLN A 1 177 ? -21.583 -5.451 30.606 1.00 97.38 177 GLN A C 1
ATOM 1345 O O . GLN A 1 177 ? -20.701 -5.929 31.324 1.00 97.38 177 GLN A O 1
ATOM 1350 N N . TYR A 1 178 ? -21.455 -4.278 29.995 1.00 98.00 178 TYR A N 1
ATOM 1351 C CA . TYR A 1 178 ? -20.288 -3.410 30.098 1.00 98.00 178 TYR A CA 1
ATOM 1352 C C . TYR A 1 178 ? -20.535 -2.279 31.113 1.00 98.00 178 TYR A C 1
ATOM 1354 O O . TYR A 1 178 ? -21.609 -1.666 31.100 1.00 98.00 178 TYR A O 1
ATOM 1362 N N . PRO A 1 179 ? -19.568 -1.954 31.993 1.00 98.12 179 PRO A N 1
ATOM 1363 C CA . PRO A 1 179 ? -19.705 -0.854 32.942 1.00 98.12 179 PRO A CA 1
ATOM 1364 C C . PRO A 1 179 ? -19.831 0.508 32.248 1.00 98.12 179 PRO A C 1
ATOM 1366 O O . PRO A 1 179 ? -19.115 0.792 31.286 1.00 98.12 179 PRO A O 1
ATOM 1369 N N . GLN A 1 180 ? -20.643 1.412 32.811 1.00 98.06 180 GLN A N 1
ATOM 1370 C CA . GLN A 1 180 ? -20.766 2.792 32.311 1.00 98.06 180 GLN A CA 1
ATOM 1371 C C . GLN A 1 180 ? -19.406 3.505 32.225 1.00 98.06 180 GLN A C 1
ATOM 1373 O O . GLN A 1 180 ? -19.137 4.192 31.250 1.00 98.06 180 GLN A O 1
ATOM 1378 N N . SER A 1 181 ? -18.507 3.275 33.188 1.00 97.81 181 SER A N 1
ATOM 1379 C CA . SER A 1 181 ? -17.164 3.867 33.176 1.00 97.81 181 SER A CA 1
ATOM 1380 C C . SER A 1 181 ? -16.302 3.415 31.994 1.00 97.81 181 SER A C 1
ATOM 1382 O O . SER A 1 181 ? -15.437 4.165 31.554 1.00 97.81 181 SER A O 1
ATOM 1384 N N . ALA A 1 182 ? -16.501 2.189 31.497 1.00 98.25 182 ALA A N 1
ATOM 1385 C CA . ALA A 1 182 ? -15.789 1.697 30.322 1.00 98.25 182 ALA A CA 1
ATOM 1386 C C . ALA A 1 182 ? -16.338 2.351 29.051 1.00 98.25 182 ALA A C 1
ATOM 1388 O O . ALA A 1 182 ? -15.559 2.777 28.200 1.00 98.25 182 ALA A O 1
ATOM 1389 N N . LYS A 1 183 ? -17.667 2.499 28.965 1.00 98.38 183 LYS A N 1
ATOM 1390 C CA . LYS A 1 183 ? -18.315 3.265 27.898 1.00 98.38 183 LYS A CA 1
ATOM 1391 C C . LYS A 1 183 ? -17.806 4.708 27.857 1.00 98.38 183 LYS A C 1
ATOM 1393 O O . LYS A 1 183 ? -17.351 5.139 26.805 1.00 98.38 183 LYS A O 1
ATOM 1398 N N . ASP A 1 184 ? -17.821 5.417 28.986 1.00 98.44 184 ASP A N 1
ATOM 1399 C CA . ASP A 1 184 ? -17.384 6.820 29.061 1.00 98.44 184 ASP A CA 1
ATOM 1400 C C . ASP A 1 184 ? -15.925 6.984 28.592 1.00 98.44 184 ASP A C 1
ATOM 1402 O O . ASP A 1 184 ? -15.582 7.946 27.904 1.00 98.44 184 ASP A O 1
ATOM 1406 N N . ALA A 1 185 ? -15.058 6.024 28.937 1.00 98.38 185 ALA A N 1
ATOM 1407 C CA . ALA A 1 185 ? -13.660 6.028 28.516 1.00 98.38 185 ALA A CA 1
ATOM 1408 C C . ALA A 1 185 ? -13.501 5.834 26.998 1.00 98.38 185 ALA A C 1
ATOM 1410 O O . ALA A 1 185 ? -12.707 6.541 26.375 1.00 98.38 185 ALA A O 1
ATOM 1411 N N . LEU A 1 186 ? -14.259 4.909 26.395 1.00 98.62 186 LEU A N 1
ATOM 1412 C CA . LEU A 1 186 ? -14.219 4.683 24.949 1.00 98.62 186 LEU A CA 1
ATOM 1413 C C . LEU A 1 186 ? -14.852 5.850 24.171 1.00 98.62 186 LEU A C 1
ATOM 1415 O O . LEU A 1 186 ? -14.308 6.251 23.145 1.00 98.62 186 LEU A O 1
ATOM 1419 N N . GLU A 1 187 ? -15.933 6.456 24.673 1.00 98.69 187 GLU A N 1
ATOM 1420 C CA . GLU A 1 187 ? -16.530 7.666 24.082 1.00 98.69 187 GLU A CA 1
ATOM 1421 C C . GLU A 1 187 ? -15.536 8.837 24.049 1.00 98.69 187 GLU A C 1
ATOM 1423 O O . GLU A 1 187 ? -15.416 9.520 23.027 1.00 98.69 187 GLU A O 1
ATOM 1428 N N . GLU A 1 188 ? -14.771 9.057 25.125 1.00 98.50 188 GLU A N 1
ATOM 1429 C CA . GLU A 1 188 ? -13.742 10.104 25.129 1.00 98.50 188 GLU A CA 1
ATOM 1430 C C . GLU A 1 188 ? -12.594 9.775 24.161 1.00 98.50 188 GLU A C 1
ATOM 1432 O O . GLU A 1 188 ? -12.125 10.666 23.451 1.00 98.50 188 GLU A O 1
ATOM 1437 N N . ALA A 1 189 ? -12.173 8.509 24.063 1.00 98.50 189 ALA A N 1
ATOM 1438 C CA . ALA A 1 189 ? -11.158 8.092 23.093 1.00 98.50 189 ALA A CA 1
ATOM 1439 C C . ALA A 1 189 ? -11.614 8.325 21.639 1.00 98.50 189 ALA A C 1
ATOM 1441 O O . ALA A 1 189 ? -10.851 8.866 20.836 1.00 98.50 189 ALA A O 1
ATOM 1442 N N . ILE A 1 190 ? -12.871 7.997 21.314 1.00 98.69 190 ILE A N 1
ATOM 1443 C CA . ILE A 1 190 ? -13.484 8.269 20.002 1.00 98.69 190 ILE A CA 1
ATOM 1444 C C . ILE A 1 190 ? -13.464 9.769 19.701 1.00 98.69 190 ILE A C 1
ATOM 1446 O O . ILE A 1 190 ? -13.034 10.180 18.624 1.00 98.69 190 ILE A O 1
ATOM 1450 N N . LYS A 1 191 ? -13.882 10.600 20.657 1.00 98.38 191 LYS A N 1
ATOM 1451 C CA . LYS A 1 191 ? -13.905 12.060 20.509 1.00 98.38 191 LYS A CA 1
ATOM 1452 C C . LYS A 1 191 ? -12.508 12.643 20.277 1.00 98.38 191 LYS A C 1
ATOM 1454 O O . LYS A 1 191 ? -12.345 13.533 19.442 1.00 98.38 191 LYS A O 1
ATOM 1459 N N . LEU A 1 192 ? -11.490 12.148 20.984 1.00 97.50 192 LEU A N 1
ATOM 1460 C CA . LEU A 1 192 ? -10.098 12.558 20.767 1.00 97.50 192 LEU A CA 1
ATOM 1461 C C . LEU A 1 192 ? -9.607 12.156 19.371 1.00 97.50 192 LEU A C 1
ATOM 1463 O O . LEU A 1 192 ? -9.001 12.972 18.678 1.00 97.50 192 LEU A O 1
ATOM 1467 N N . ALA A 1 193 ? -9.913 10.934 18.932 1.00 97.75 193 ALA A N 1
ATOM 1468 C CA . ALA A 1 193 ? -9.584 10.454 17.593 1.00 97.75 193 ALA A CA 1
ATOM 1469 C C . ALA A 1 193 ? -10.272 11.285 16.491 1.00 97.75 193 ALA A C 1
ATOM 1471 O O . ALA A 1 193 ? -9.622 11.674 15.520 1.00 97.75 193 ALA A O 1
ATOM 1472 N N . GLN A 1 194 ? -11.552 11.634 16.664 1.00 97.62 194 GLN A N 1
ATOM 1473 C CA . GLN A 1 194 ? -12.295 12.517 15.754 1.00 97.62 194 GLN A CA 1
ATOM 1474 C C . GLN A 1 194 ? -11.659 13.907 15.662 1.00 97.62 194 GLN A C 1
ATOM 1476 O O . GLN A 1 194 ? -11.453 14.417 14.562 1.00 97.62 194 GLN A O 1
ATOM 1481 N N . ALA A 1 195 ? -11.253 14.490 16.792 1.00 96.00 195 ALA A N 1
ATOM 1482 C CA . ALA A 1 195 ? -10.569 15.781 16.797 1.00 96.00 195 ALA A CA 1
ATOM 1483 C C . ALA A 1 195 ? -9.235 15.745 16.025 1.00 96.00 195 ALA A C 1
ATOM 1485 O O . ALA A 1 195 ? -8.884 16.714 15.351 1.00 96.00 195 ALA A O 1
ATOM 1486 N N . VAL A 1 196 ? -8.496 14.629 16.086 1.00 95.88 196 VAL A N 1
ATOM 1487 C CA . VAL A 1 196 ? -7.275 14.433 15.284 1.00 95.88 196 VAL A CA 1
ATOM 1488 C C . VAL A 1 196 ? -7.607 14.286 13.795 1.00 95.88 196 VAL A C 1
ATOM 1490 O O . VAL A 1 196 ? -6.916 14.872 12.964 1.00 95.88 196 VAL A O 1
ATOM 1493 N N . LEU A 1 197 ? -8.671 13.554 13.450 1.00 93.88 197 LEU A N 1
ATOM 1494 C CA . LEU A 1 197 ? -9.116 13.342 12.066 1.00 93.88 197 LEU A CA 1
ATOM 1495 C C . LEU A 1 197 ? -9.560 14.644 11.371 1.00 93.88 197 LEU A C 1
ATOM 1497 O O . LEU A 1 197 ? -9.322 14.829 10.170 1.00 93.88 197 LEU A O 1
ATOM 1501 N N . GLU A 1 198 ? -10.220 15.525 12.122 1.00 91.81 198 GLU A N 1
ATOM 1502 C CA . GLU A 1 198 ? -10.753 16.813 11.661 1.00 91.81 198 GLU A CA 1
ATOM 1503 C C . GLU A 1 198 ? -9.718 17.948 11.700 1.00 91.81 198 GLU A C 1
ATOM 1505 O O . GLU A 1 198 ? -9.907 18.981 11.057 1.00 91.81 198 GLU A O 1
ATOM 1510 N N . GLY A 1 199 ? -8.612 17.765 12.427 1.00 87.62 199 GLY A N 1
ATOM 1511 C CA . GLY A 1 199 ? -7.553 18.760 12.553 1.00 87.62 199 GLY A CA 1
ATOM 1512 C C . GLY A 1 199 ? -6.875 19.080 11.218 1.00 87.62 199 GLY A C 1
ATOM 1513 O O . GLY A 1 199 ? -6.348 18.199 10.532 1.00 87.62 199 GLY A O 1
ATOM 1514 N N . GLU A 1 200 ? -6.826 20.364 10.852 1.00 75.94 200 GLU A N 1
ATOM 1515 C CA . GLU A 1 200 ? -6.084 20.809 9.671 1.00 75.94 200 GLU A CA 1
ATOM 1516 C C . GLU A 1 200 ? -4.586 20.496 9.814 1.00 75.94 200 GLU A C 1
ATOM 1518 O O . GLU A 1 200 ? -3.938 20.858 10.797 1.00 75.94 200 GLU A O 1
ATOM 1523 N N . GLY A 1 201 ? -4.014 19.832 8.807 1.00 66.69 201 GLY A N 1
ATOM 1524 C CA . GLY A 1 201 ? -2.582 19.533 8.768 1.00 66.69 201 GLY A CA 1
ATOM 1525 C C . GLY A 1 201 ? -2.121 18.439 9.735 1.00 66.69 201 GLY A C 1
ATOM 1526 O O . GLY A 1 201 ? -0.917 18.363 9.999 1.00 66.69 201 GLY A O 1
ATOM 1527 N N . ALA A 1 202 ? -3.034 17.601 10.248 1.00 72.94 202 ALA A N 1
ATOM 1528 C CA . ALA A 1 202 ? -2.672 16.407 11.008 1.00 72.94 202 ALA A CA 1
ATOM 1529 C C . ALA A 1 202 ? -1.625 15.590 10.237 1.00 72.94 202 ALA A C 1
ATOM 1531 O O . ALA A 1 202 ? -1.831 15.200 9.086 1.00 72.94 202 ALA A O 1
ATOM 1532 N N . LYS A 1 203 ? -0.467 15.376 10.862 1.00 82.44 203 LYS A N 1
ATOM 1533 C CA . LYS A 1 203 ? 0.618 14.595 10.265 1.00 82.44 203 LYS A CA 1
ATOM 1534 C C . LYS A 1 203 ? 0.304 13.111 10.392 1.00 82.44 203 LYS A C 1
ATOM 1536 O O . LYS A 1 203 ? -0.265 12.696 11.398 1.00 82.44 203 LYS A O 1
ATOM 1541 N N . ASP A 1 204 ? 0.799 12.317 9.450 1.00 85.62 204 ASP A N 1
ATOM 1542 C CA . ASP A 1 204 ? 0.706 10.850 9.446 1.00 85.62 204 ASP A CA 1
ATOM 1543 C C . ASP A 1 204 ? 1.004 10.235 10.823 1.00 85.62 204 ASP A C 1
ATOM 1545 O O . ASP A 1 204 ? 0.250 9.397 11.314 1.00 85.62 204 ASP A O 1
ATOM 1549 N N . LYS A 1 205 ? 2.034 10.748 11.514 1.00 86.88 205 LYS A N 1
ATOM 1550 C CA . LYS A 1 205 ? 2.381 10.357 12.889 1.00 86.88 205 LYS A CA 1
ATOM 1551 C C . LYS A 1 205 ? 1.241 10.539 13.895 1.00 86.88 205 LYS A C 1
ATOM 1553 O O . LYS A 1 205 ? 0.972 9.626 14.663 1.00 86.88 205 LYS A O 1
ATOM 1558 N N . GLN A 1 206 ? 0.575 11.691 13.881 1.00 90.88 206 GLN A N 1
ATOM 1559 C CA . GLN A 1 206 ? -0.511 12.001 14.815 1.00 90.88 206 GLN A CA 1
ATOM 1560 C C . GLN A 1 206 ? -1.746 11.144 14.535 1.00 90.88 206 GLN A C 1
ATOM 1562 O O . GLN A 1 206 ? -2.375 10.659 15.470 1.00 90.88 206 GLN A O 1
ATOM 1567 N N . LEU A 1 207 ? -2.065 10.930 13.254 1.00 93.44 207 LEU A N 1
ATOM 1568 C CA . LEU A 1 207 ? -3.155 10.041 12.851 1.00 93.44 207 LEU A CA 1
ATOM 1569 C C . LEU A 1 207 ? -2.892 8.617 13.360 1.00 93.44 207 LEU A C 1
ATOM 1571 O O . LEU A 1 207 ? -3.753 8.023 13.999 1.00 93.44 207 LEU A O 1
ATOM 1575 N N . ASN A 1 208 ? -1.680 8.097 13.157 1.00 92.19 208 ASN A N 1
ATOM 1576 C CA . ASN A 1 208 ? -1.318 6.756 13.607 1.00 92.19 208 ASN A CA 1
ATOM 1577 C C . ASN A 1 208 ? -1.270 6.625 15.139 1.00 92.19 208 ASN A C 1
ATOM 1579 O O . ASN A 1 208 ? -1.709 5.615 15.678 1.00 92.19 208 ASN A O 1
ATOM 1583 N N . GLU A 1 209 ? -0.769 7.632 15.859 1.00 93.12 209 GLU A N 1
ATOM 1584 C CA . GLU A 1 209 ? -0.823 7.664 17.330 1.00 93.12 209 GLU A CA 1
ATOM 1585 C C . GLU A 1 209 ? -2.273 7.622 17.842 1.00 93.12 209 GLU A C 1
ATOM 1587 O O . GLU A 1 209 ? -2.563 6.892 18.791 1.00 93.12 209 GLU A O 1
ATOM 1592 N N . ALA A 1 210 ? -3.195 8.334 17.183 1.00 96.25 210 ALA A N 1
ATOM 1593 C CA . ALA A 1 210 ? -4.618 8.291 17.514 1.00 96.25 210 ALA A CA 1
ATOM 1594 C C . ALA A 1 210 ? -5.243 6.912 17.247 1.00 96.25 210 ALA A C 1
ATOM 1596 O O . ALA A 1 210 ? -6.008 6.435 18.081 1.00 96.25 210 ALA A O 1
ATOM 1597 N N . ILE A 1 211 ? -4.881 6.244 16.141 1.00 96.00 211 ILE A N 1
ATOM 1598 C CA . ILE A 1 211 ? -5.304 4.858 15.861 1.00 96.00 211 ILE A CA 1
ATOM 1599 C C . ILE A 1 211 ? -4.856 3.929 16.994 1.00 96.00 211 ILE A C 1
ATOM 1601 O O . ILE A 1 211 ? -5.658 3.164 17.523 1.00 96.00 211 ILE A O 1
ATOM 1605 N N . VAL A 1 212 ? -3.581 4.005 17.385 1.00 95.56 212 VAL A N 1
ATOM 1606 C CA . VAL A 1 212 ? -3.011 3.130 18.419 1.00 95.56 212 VAL A CA 1
ATOM 1607 C C . VAL A 1 212 ? -3.723 3.309 19.761 1.00 95.56 212 VAL A C 1
ATOM 1609 O O . VAL A 1 212 ? -4.086 2.316 20.394 1.00 95.56 212 VAL A O 1
ATOM 1612 N N . GLU A 1 213 ? -3.951 4.549 20.203 1.00 97.00 213 GLU A N 1
ATOM 1613 C CA . GLU A 1 213 ? -4.630 4.792 21.483 1.00 97.00 213 GLU A CA 1
ATOM 1614 C C . GLU A 1 213 ? -6.122 4.423 21.431 1.00 97.00 213 GLU A C 1
ATOM 1616 O O . GLU A 1 213 ? -6.662 3.908 22.417 1.00 97.00 213 GLU A O 1
ATOM 1621 N N . LEU A 1 214 ? -6.784 4.620 20.286 1.00 98.38 214 LEU A N 1
ATOM 1622 C CA . LEU A 1 214 ? -8.175 4.212 20.105 1.00 98.38 214 LEU A CA 1
ATOM 1623 C C . LEU A 1 214 ? -8.321 2.687 20.161 1.00 98.38 214 LEU A C 1
ATOM 1625 O O . LEU A 1 214 ? -9.137 2.196 20.936 1.00 98.38 214 LEU A O 1
ATOM 1629 N N . ASN A 1 215 ? -7.487 1.935 19.439 1.00 97.56 215 ASN A N 1
ATOM 1630 C CA . ASN A 1 215 ? -7.517 0.466 19.453 1.00 97.56 215 ASN A CA 1
ATOM 1631 C C . ASN A 1 215 ? -7.261 -0.095 20.855 1.00 97.56 215 ASN A C 1
ATOM 1633 O O . ASN A 1 215 ? -7.976 -0.974 21.327 1.00 97.56 215 ASN A O 1
ATOM 1637 N N . LYS A 1 216 ? -6.308 0.487 21.584 1.00 97.75 216 LYS A N 1
ATOM 1638 C CA . LYS A 1 216 ? -6.074 0.149 22.992 1.00 97.75 216 LYS A CA 1
ATOM 1639 C C . LYS A 1 216 ? -7.301 0.424 23.871 1.00 97.75 216 LYS A C 1
ATOM 1641 O O . LYS A 1 216 ? -7.570 -0.333 24.802 1.00 97.75 216 LYS A O 1
ATOM 1646 N N . SER A 1 217 ? -8.048 1.492 23.597 1.00 98.25 217 SER A N 1
ATOM 1647 C CA . SER A 1 217 ? -9.284 1.808 24.324 1.00 98.25 217 SER A CA 1
ATOM 1648 C C . SER A 1 217 ? -10.411 0.824 23.994 1.00 98.25 217 SER A C 1
ATOM 1650 O O . SER A 1 217 ? -11.135 0.421 24.905 1.00 98.25 217 SER A O 1
ATOM 1652 N N . ILE A 1 218 ? -10.518 0.380 22.736 1.00 97.81 218 ILE A N 1
ATOM 1653 C CA . ILE A 1 218 ? -11.422 -0.707 22.318 1.00 97.81 218 ILE A CA 1
ATOM 1654 C C . ILE A 1 218 ? -11.080 -1.995 23.080 1.00 97.81 218 ILE A C 1
ATOM 1656 O O . ILE A 1 218 ? -11.966 -2.617 23.665 1.00 97.81 218 ILE A O 1
ATOM 1660 N N . ASP A 1 219 ? -9.799 -2.364 23.161 1.00 97.62 219 ASP A N 1
ATOM 1661 C CA . ASP A 1 219 ? -9.356 -3.554 23.899 1.00 97.62 219 ASP A CA 1
ATOM 1662 C C . ASP A 1 219 ? -9.700 -3.473 25.391 1.00 97.62 219 ASP A C 1
ATOM 1664 O O . ASP A 1 219 ? -10.176 -4.444 25.987 1.00 97.62 219 ASP A O 1
ATOM 1668 N N . ILE A 1 220 ? -9.480 -2.314 26.018 1.00 97.94 220 ILE A N 1
ATOM 1669 C CA . ILE A 1 220 ? -9.846 -2.084 27.423 1.00 97.94 220 ILE A CA 1
ATOM 1670 C C . ILE A 1 220 ? -11.361 -2.218 27.611 1.00 97.94 220 ILE A C 1
ATOM 1672 O O . ILE A 1 220 ? -11.799 -2.858 28.568 1.00 97.94 220 ILE A O 1
ATOM 1676 N N . PHE A 1 221 ? -12.157 -1.646 26.704 1.00 98.38 221 PHE A N 1
ATOM 1677 C CA . PHE A 1 221 ? -13.612 -1.750 26.738 1.00 98.38 221 PHE A CA 1
ATOM 1678 C C . PHE A 1 221 ? -14.070 -3.206 26.622 1.00 98.38 221 PHE A C 1
ATOM 1680 O O . PHE A 1 221 ? -14.804 -3.684 27.487 1.00 98.38 221 PHE A O 1
ATOM 1687 N N . ASN A 1 222 ? -13.573 -3.943 25.630 1.00 96.38 222 ASN A N 1
ATOM 1688 C CA . ASN A 1 222 ? -13.935 -5.342 25.399 1.00 96.38 222 ASN A CA 1
ATOM 1689 C C . ASN A 1 222 ? -13.609 -6.236 26.605 1.00 96.38 222 ASN A C 1
ATOM 1691 O O . ASN A 1 222 ? -14.406 -7.099 26.970 1.00 96.38 222 ASN A O 1
ATOM 1695 N N . ASN A 1 223 ? -12.488 -5.979 27.282 1.00 97.12 223 ASN A N 1
ATOM 1696 C CA . ASN A 1 223 ? -12.074 -6.712 28.483 1.00 97.12 223 ASN A CA 1
ATOM 1697 C C . ASN A 1 223 ? -12.788 -6.268 29.775 1.00 97.12 223 ASN A C 1
ATOM 1699 O O . ASN A 1 223 ? -12.546 -6.844 30.835 1.00 97.12 223 ASN A O 1
ATOM 1703 N N . SER A 1 224 ? -13.649 -5.248 29.719 1.00 97.00 224 SER A N 1
ATOM 1704 C CA . SER A 1 224 ? -14.379 -4.736 30.889 1.00 97.00 224 SER A CA 1
ATOM 1705 C C . SER A 1 224 ? -15.710 -5.442 31.161 1.00 97.00 224 SER A C 1
ATOM 1707 O O . SER A 1 224 ? -16.373 -5.113 32.148 1.00 97.00 224 SER A O 1
ATOM 1709 N N . ILE A 1 225 ? -16.105 -6.395 30.307 1.00 96.00 225 ILE A N 1
ATOM 1710 C CA . ILE A 1 225 ? -17.358 -7.142 30.440 1.00 96.00 225 ILE A CA 1
ATOM 1711 C C . ILE A 1 225 ? -17.491 -7.766 31.838 1.00 96.00 225 ILE A C 1
ATOM 1713 O O . ILE A 1 225 ? -16.563 -8.365 32.385 1.00 96.00 225 ILE A O 1
ATOM 1717 N N . ILE A 1 226 ? -18.661 -7.599 32.451 1.00 94.25 226 ILE A N 1
ATOM 1718 C CA . ILE A 1 226 ? -18.911 -8.064 33.814 1.00 94.25 226 ILE A CA 1
ATOM 1719 C C . ILE A 1 226 ? -19.177 -9.567 33.786 1.00 94.25 226 ILE A C 1
ATOM 1721 O O . ILE A 1 226 ? -20.234 -10.015 33.344 1.00 94.25 226 ILE A O 1
ATOM 1725 N N . GLU A 1 227 ? -18.262 -10.343 34.358 1.00 90.88 227 GLU A N 1
ATOM 1726 C CA . GLU A 1 227 ? -18.441 -11.777 34.576 1.00 90.88 227 GLU A CA 1
ATOM 1727 C C . GLU A 1 227 ? -18.695 -12.073 36.062 1.00 90.88 227 GLU A C 1
ATOM 1729 O O . GLU A 1 227 ? -17.866 -11.800 36.933 1.00 90.88 227 GLU A O 1
ATOM 1734 N N . LYS A 1 228 ? -19.860 -12.646 36.383 1.00 81.81 228 LYS A N 1
ATOM 1735 C CA . LYS A 1 228 ? -20.201 -13.102 37.738 1.00 81.81 228 LYS A CA 1
ATOM 1736 C C . LYS A 1 228 ? -19.927 -14.605 37.863 1.00 81.81 228 LYS A C 1
ATOM 1738 O O . LYS A 1 228 ? -20.405 -15.380 37.034 1.00 81.81 228 LYS A O 1
ATOM 1743 N N . PRO A 1 229 ? -19.228 -15.062 38.919 1.00 74.19 229 PRO A N 1
ATOM 1744 C CA . PRO A 1 229 ? -18.968 -16.484 39.109 1.00 74.19 229 PRO A CA 1
ATOM 1745 C C . PRO A 1 229 ? -20.274 -17.271 39.295 1.00 74.19 229 PRO A C 1
ATOM 1747 O O . PRO A 1 229 ? -21.111 -16.944 40.141 1.00 74.19 229 PRO A O 1
ATOM 1750 N N . VAL A 1 230 ? -20.436 -18.350 38.522 1.00 67.69 230 VAL A N 1
ATOM 1751 C CA . VAL A 1 230 ? -21.556 -19.290 38.672 1.00 67.69 230 VAL A CA 1
ATOM 1752 C C . VAL A 1 230 ? -21.301 -20.165 39.899 1.00 67.69 230 VAL A C 1
ATOM 1754 O O . VAL A 1 230 ? -20.598 -21.174 39.833 1.00 67.69 230 VAL A O 1
ATOM 1757 N N . TYR A 1 231 ? -21.882 -19.806 41.042 1.00 65.56 231 TYR A N 1
ATOM 1758 C CA . TYR A 1 231 ? -21.839 -20.671 42.220 1.00 65.56 231 TYR A CA 1
ATOM 1759 C C . TYR A 1 231 ? -22.773 -21.875 42.023 1.00 65.56 231 TYR A C 1
ATOM 1761 O O . TYR A 1 231 ? -23.996 -21.755 42.113 1.00 65.56 231 TYR A O 1
ATOM 1769 N N . LYS A 1 232 ? -22.204 -23.066 41.783 1.00 58.72 232 LYS A N 1
ATOM 1770 C CA . LYS A 1 232 ? -22.947 -24.333 41.884 1.00 58.72 232 LYS A CA 1
ATOM 1771 C C . LYS A 1 232 ? -23.386 -24.520 43.339 1.00 58.72 232 LYS A C 1
ATOM 1773 O O . LYS A 1 232 ? -22.554 -24.771 44.206 1.00 58.72 232 LYS A O 1
ATOM 1778 N N . LYS A 1 233 ? -24.689 -24.414 43.618 1.00 56.66 233 LYS A N 1
ATOM 1779 C CA . LYS A 1 233 ? -25.252 -24.866 44.899 1.00 56.66 233 LYS A CA 1
ATOM 1780 C C . LYS A 1 233 ? -25.015 -26.372 45.019 1.00 56.66 233 LYS A C 1
ATOM 1782 O O . LYS A 1 233 ? -25.597 -27.141 44.259 1.00 56.66 233 LYS A O 1
ATOM 1787 N N . HIS A 1 234 ? -24.170 -26.786 45.958 1.00 52.78 234 HIS A N 1
ATOM 1788 C CA . HIS A 1 234 ? -24.198 -28.157 46.457 1.00 52.78 234 HIS A CA 1
ATOM 1789 C C . HIS A 1 234 ? -25.496 -28.323 47.260 1.00 52.78 234 HIS A C 1
ATOM 1791 O O . HIS A 1 234 ? -25.685 -27.635 48.265 1.00 52.78 234 HIS A O 1
ATOM 1797 N N . LEU A 1 235 ? -26.409 -29.142 46.731 1.00 58.28 235 LEU A N 1
ATOM 1798 C CA . LEU A 1 235 ? -27.600 -29.650 47.416 1.00 58.28 235 LEU A CA 1
ATOM 1799 C C . LEU A 1 235 ? -27.253 -30.951 48.139 1.00 58.28 235 LEU A C 1
ATOM 1801 O O . LEU A 1 235 ? -26.459 -31.729 47.561 1.00 58.28 235 LEU A O 1
#

Foldseek 3Di:
DDLPQVCPVPQWQQLVLKDKDKPAWDPDVDNQDRNLQRPSFLQGKTKQHDPDDGDFDFIKMKMQSNDKAFFWKKKFQFHPDDQFQAFFWKWKWFDAPVPDTDTFFIDTDPSDRDMDMTGGDTDIGRMMMMIRRDGHPRMHMTNYMIIGGPLLVVLVVLLVVLVVLLVPAAEDDDAQHFDPVLSVQLVVLSVVSVCLSPDPPNDSVNSVVSSVVNVVSSVSRVVRGDHDDDDDDDD

pLDDT: mean 93.46, std 12.38, range [30.72, 98.94]